Protein AF-0000000065938644 (afdb_homodimer)

Solvent-accessible surface area (backbone atoms only — not comparable to full-atom values): 10360 Å² total; per-residue (Å²): 136,54,63,67,60,51,50,49,51,48,50,47,47,33,65,70,67,49,54,87,89,36,65,66,32,58,45,65,40,70,63,100,50,48,21,68,56,50,39,40,52,47,33,52,51,26,41,53,46,25,41,50,21,54,76,65,66,34,65,70,50,29,48,53,26,46,51,52,27,51,49,40,50,48,50,48,36,46,74,69,73,44,52,71,63,59,48,47,50,55,53,55,62,66,74,99,138,53,63,68,60,50,52,49,51,49,52,47,46,34,65,70,66,50,54,86,89,36,65,66,32,58,45,63,40,70,66,101,50,48,21,68,57,50,38,38,53,47,34,50,51,26,42,53,45,24,42,51,20,55,75,65,66,35,65,71,48,29,47,52,25,45,50,52,26,51,49,39,48,48,48,48,37,45,76,71,70,44,51,72,63,59,49,45,51,56,52,55,63,66,74,100

pLDDT: mean 97.16, std 5.23, range [59.72, 98.94]

Structure (mmCIF, N/CA/C/O backbone):
data_AF-0000000065938644-model_v1
#
loop_
_entity.id
_entity.type
_entity.pdbx_description
1 polymer 'Phosphoribosyl-ATP pyrophosphatase'
#
loop_
_atom_site.group_PDB
_atom_site.id
_atom_site.type_symbol
_atom_site.label_atom_id
_atom_site.label_alt_id
_atom_site.label_comp_id
_atom_site.label_asym_id
_atom_site.label_entity_id
_atom_site.label_seq_id
_atom_site.pdbx_PDB_ins_code
_atom_site.Cartn_x
_atom_site.Cartn_y
_atom_site.Cartn_z
_atom_site.occupancy
_atom_site.B_iso_or_equiv
_atom_site.auth_seq_id
_atom_site.auth_comp_id
_atom_site.auth_asym_id
_atom_site.auth_atom_id
_atom_site.pdbx_PDB_model_num
ATOM 1 N N . MET A 1 1 ? -4.547 7.945 -17.547 1 76.62 1 MET A N 1
ATOM 2 C CA . MET A 1 1 ? -3.953 6.633 -17.297 1 76.62 1 MET A CA 1
ATOM 3 C C . MET A 1 1 ? -3.988 6.285 -15.82 1 76.62 1 MET A C 1
ATOM 5 O O . MET A 1 1 ? -3.793 7.156 -14.969 1 76.62 1 MET A O 1
ATOM 9 N N . ASN A 1 2 ? -4.582 5.035 -15.422 1 94.94 2 ASN A N 1
ATOM 10 C CA . ASN A 1 2 ? -4.598 4.527 -14.055 1 94.94 2 ASN A CA 1
ATOM 11 C C . ASN A 1 2 ? -3.551 3.438 -13.852 1 94.94 2 ASN A C 1
ATOM 13 O O . ASN A 1 2 ? -3.838 2.254 -14.031 1 94.94 2 ASN A O 1
ATOM 17 N N . VAL A 1 3 ? -2.35 3.861 -13.492 1 95.12 3 VAL A N 1
ATOM 18 C CA . VAL A 1 3 ? -1.182 2.988 -13.469 1 95.12 3 VAL A CA 1
ATOM 19 C C . VAL A 1 3 ? -1.4 1.861 -12.461 1 95.12 3 VAL A C 1
ATOM 21 O O . VAL A 1 3 ? -1.014 0.717 -12.703 1 95.12 3 VAL A O 1
ATOM 24 N N . LEU A 1 4 ? -1.999 2.131 -11.359 1 97 4 LEU A N 1
ATOM 25 C CA . LEU A 1 4 ? -2.17 1.107 -10.336 1 97 4 LEU A CA 1
ATOM 26 C C . LEU A 1 4 ? -3.197 0.068 -10.766 1 97 4 LEU A C 1
ATOM 28 O O . LEU A 1 4 ? -3.049 -1.119 -10.469 1 97 4 LEU A O 1
ATOM 32 N N . LYS A 1 5 ? -4.227 0.531 -11.422 1 97.31 5 LYS A N 1
ATOM 33 C CA . LYS A 1 5 ? -5.168 -0.429 -11.992 1 97.31 5 LYS A CA 1
ATOM 34 C C . LYS A 1 5 ? -4.484 -1.321 -13.023 1 97.31 5 LYS A C 1
ATOM 36 O O . LYS A 1 5 ? -4.758 -2.521 -13.094 1 97.31 5 LYS A O 1
ATOM 41 N N . GLU A 1 6 ? -3.643 -0.746 -13.859 1 97.06 6 GLU A N 1
ATOM 42 C CA . GLU A 1 6 ? -2.904 -1.511 -14.852 1 97.06 6 GLU A CA 1
ATOM 43 C C . GLU A 1 6 ? -1.977 -2.527 -14.195 1 97.06 6 GLU A C 1
ATOM 45 O O . GLU A 1 6 ? -1.863 -3.664 -14.664 1 97.06 6 GLU A O 1
ATOM 50 N N . VAL A 1 7 ? -1.312 -2.076 -13.172 1 97.62 7 VAL A N 1
ATOM 51 C CA . VAL A 1 7 ? -0.445 -2.98 -12.43 1 97.62 7 VAL A CA 1
ATOM 52 C C . VAL A 1 7 ? -1.264 -4.148 -11.883 1 97.62 7 VAL A C 1
ATOM 54 O O . VAL A 1 7 ? -0.872 -5.309 -12.023 1 97.62 7 VAL A O 1
ATOM 57 N N . TYR A 1 8 ? -2.416 -3.838 -11.297 1 98.12 8 TYR A N 1
ATOM 58 C CA . TYR A 1 8 ? -3.271 -4.871 -10.727 1 98.12 8 TYR A CA 1
ATOM 59 C C . TYR A 1 8 ? -3.719 -5.859 -11.797 1 98.12 8 TYR A C 1
ATOM 61 O O . TYR A 1 8 ? -3.689 -7.074 -11.578 1 98.12 8 TYR A O 1
ATOM 69 N N . SER A 1 9 ? -4.105 -5.309 -12.922 1 97.81 9 SER A N 1
ATOM 70 C CA . SER A 1 9 ? -4.527 -6.152 -14.031 1 97.81 9 SER A CA 1
ATOM 71 C C . SER A 1 9 ? -3.406 -7.086 -14.477 1 97.81 9 SER A C 1
ATOM 73 O O . SER A 1 9 ? -3.652 -8.25 -14.805 1 97.81 9 SER A O 1
ATOM 75 N N . THR A 1 10 ? -2.23 -6.59 -14.508 1 97.75 10 THR A N 1
ATOM 76 C CA . THR A 1 10 ? -1.071 -7.398 -14.875 1 97.75 10 THR A CA 1
ATOM 77 C C . THR A 1 10 ? -0.853 -8.523 -13.867 1 97.75 10 THR A C 1
ATOM 79 O O . THR A 1 10 ? -0.574 -9.656 -14.242 1 97.75 10 THR A O 1
ATOM 82 N N . ILE A 1 11 ? -0.951 -8.195 -12.602 1 98.12 11 ILE A N 1
ATOM 83 C CA . ILE A 1 11 ? -0.812 -9.188 -11.539 1 98.12 11 ILE A CA 1
ATOM 84 C C . ILE A 1 11 ? -1.834 -10.305 -11.734 1 98.12 11 ILE A C 1
ATOM 86 O O . ILE A 1 11 ? -1.483 -11.484 -11.711 1 98.12 11 ILE A O 1
ATOM 90 N N . GLU A 1 12 ? -3.076 -9.906 -11.977 1 98.19 12 GLU A N 1
ATOM 91 C CA . GLU A 1 12 ? -4.137 -10.891 -12.18 1 98.19 12 GLU A CA 1
ATOM 92 C C . GLU A 1 12 ? -3.836 -11.789 -13.383 1 98.19 12 GLU A C 1
ATOM 94 O O . GLU A 1 12 ? -4.016 -13.008 -13.312 1 98.19 12 GLU A O 1
ATOM 99 N N . LYS A 1 13 ? -3.453 -11.141 -14.391 1 98 13 LYS A N 1
ATOM 100 C CA . LYS A 1 13 ? -3.121 -11.875 -15.609 1 98 13 LYS A CA 1
ATOM 101 C C . LYS A 1 13 ? -2.002 -12.883 -15.359 1 98 13 LYS A C 1
ATOM 103 O O . LYS A 1 13 ? -2.064 -14.016 -15.836 1 98 13 LYS A O 1
ATOM 108 N N . ARG A 1 14 ? -1.002 -12.461 -14.641 1 98.06 14 ARG A N 1
ATOM 109 C CA . ARG A 1 14 ? 0.129 -13.344 -14.375 1 98.06 14 ARG A CA 1
ATOM 110 C C . ARG A 1 14 ? -0.289 -14.523 -13.5 1 98.06 14 ARG A C 1
ATOM 112 O O . ARG A 1 14 ? 0.208 -15.641 -13.672 1 98.06 14 ARG A O 1
ATOM 119 N N . ILE A 1 15 ? -1.161 -14.281 -12.523 1 98.06 15 ILE A N 1
ATOM 120 C CA . ILE A 1 15 ? -1.647 -15.344 -11.656 1 98.06 15 ILE A CA 1
ATOM 121 C C . ILE A 1 15 ? -2.449 -16.359 -12.469 1 98.06 15 ILE A C 1
ATOM 123 O O . ILE A 1 15 ? -2.387 -17.562 -12.211 1 98.06 15 ILE A O 1
ATOM 127 N N . GLN A 1 16 ? -3.143 -15.836 -13.445 1 98 16 GLN A N 1
ATOM 128 C CA . GLN A 1 16 ? -4.02 -16.672 -14.258 1 98 16 GLN A CA 1
ATOM 129 C C . GLN A 1 16 ? -3.227 -17.438 -15.312 1 98 16 GLN A C 1
ATOM 131 O O . GLN A 1 16 ? -3.389 -18.656 -15.461 1 98 16 GLN A O 1
ATOM 136 N N . GLU A 1 17 ? -2.373 -16.766 -15.984 1 98.25 17 GLU A N 1
ATOM 137 C CA . GLU A 1 17 ? -1.684 -17.328 -17.141 1 98.25 17 GLU A CA 1
ATOM 138 C C . GLU A 1 17 ? -0.415 -18.062 -16.734 1 98.25 17 GLU A C 1
ATOM 140 O O . GLU A 1 17 ? 0.098 -18.906 -17.484 1 98.25 17 GLU A O 1
ATOM 145 N N . LYS A 1 18 ? 0.207 -17.734 -15.656 1 98.06 18 LYS A N 1
ATOM 146 C CA . LYS A 1 18 ? 1.371 -18.375 -15.047 1 98.06 18 LYS A CA 1
ATOM 147 C C . LYS A 1 18 ? 2.527 -18.469 -16.047 1 98.06 18 LYS A C 1
ATOM 149 O O . LYS A 1 18 ? 3.107 -19.547 -16.234 1 98.06 18 LYS A O 1
ATOM 154 N N . PRO A 1 19 ? 2.828 -17.312 -16.641 1 97.69 19 PRO A N 1
ATOM 155 C CA . PRO A 1 19 ? 3.971 -17.375 -17.562 1 97.69 19 PRO A CA 1
ATOM 156 C C . PRO A 1 19 ? 5.262 -17.781 -16.859 1 97.69 19 PRO A C 1
ATOM 158 O O . PRO A 1 19 ? 5.492 -17.422 -15.711 1 97.69 19 PRO A O 1
ATOM 161 N N . GLU A 1 20 ? 6.168 -18.484 -17.547 1 96.81 20 GLU A N 1
ATOM 162 C CA . GLU A 1 20 ? 7.445 -18.922 -17 1 96.81 20 GLU A CA 1
ATOM 163 C C . GLU A 1 20 ? 8.312 -17.734 -16.594 1 96.81 20 GLU A C 1
ATOM 165 O O . GLU A 1 20 ? 8.367 -16.719 -17.312 1 96.81 20 GLU A O 1
ATOM 170 N N . GLY A 1 21 ? 8.93 -17.844 -15.445 1 96.19 21 GLY A N 1
ATOM 171 C CA . GLY A 1 21 ? 9.898 -16.844 -15.023 1 96.19 21 GLY A CA 1
ATOM 172 C C . GLY A 1 21 ? 9.266 -15.648 -14.336 1 96.19 21 GLY A C 1
ATOM 173 O O . GLY A 1 21 ? 9.961 -14.734 -13.914 1 96.19 21 GLY A O 1
ATOM 174 N N . SER A 1 22 ? 8.016 -15.664 -14.273 1 96.38 22 SER A N 1
ATOM 175 C CA . SER A 1 22 ? 7.293 -14.555 -13.656 1 96.38 22 SER A CA 1
ATOM 176 C C . SER A 1 22 ? 7.488 -14.539 -12.148 1 96.38 22 SER A C 1
A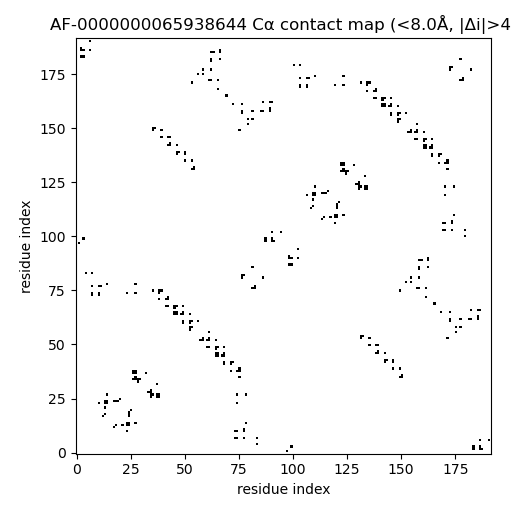TOM 178 O O . SER A 1 22 ? 7.223 -15.531 -11.469 1 96.38 22 SER A O 1
ATOM 180 N N . TYR A 1 23 ? 7.922 -13.367 -11.656 1 97.75 23 TYR A N 1
ATOM 181 C CA . TYR A 1 23 ? 8.062 -13.172 -10.219 1 97.75 23 TYR A CA 1
ATOM 182 C C . TYR A 1 23 ? 6.727 -13.352 -9.508 1 97.75 23 TYR A C 1
ATOM 184 O O . TYR A 1 23 ? 6.66 -13.969 -8.445 1 97.75 23 TYR A O 1
ATOM 192 N N . VAL A 1 24 ? 5.613 -12.797 -10.102 1 98.5 24 VAL A N 1
ATOM 193 C CA . VAL A 1 24 ? 4.285 -12.906 -9.516 1 98.5 24 VAL A CA 1
ATOM 194 C C . VAL A 1 24 ? 3.889 -14.375 -9.398 1 98.5 24 VAL A C 1
ATOM 196 O O . VAL A 1 24 ? 3.352 -14.797 -8.367 1 98.5 24 VAL A O 1
ATOM 199 N N . VAL A 1 25 ? 4.191 -15.156 -10.406 1 98.38 25 VAL A N 1
ATOM 200 C CA . VAL A 1 25 ? 3.885 -16.578 -10.367 1 98.38 25 VAL A CA 1
ATOM 201 C C . VAL A 1 25 ? 4.668 -17.25 -9.234 1 98.38 25 VAL A C 1
ATOM 203 O O . VAL A 1 25 ? 4.105 -18.016 -8.453 1 98.38 25 VAL A O 1
ATOM 206 N N . LYS A 1 26 ? 5.895 -16.891 -9.133 1 98.25 26 LYS A N 1
ATOM 207 C CA . LYS A 1 26 ? 6.77 -17.484 -8.125 1 98.25 26 LYS A CA 1
ATOM 208 C C . LYS A 1 26 ? 6.234 -17.219 -6.719 1 98.25 26 LYS A C 1
ATOM 210 O O . LYS A 1 26 ? 6.18 -18.141 -5.895 1 98.25 26 LYS A O 1
ATOM 215 N N . ILE A 1 27 ? 5.824 -16.047 -6.453 1 98.62 27 ILE A N 1
ATOM 216 C CA . ILE A 1 27 ? 5.48 -15.68 -5.082 1 98.62 27 ILE A CA 1
ATOM 217 C C . ILE A 1 27 ? 4.039 -16.078 -4.785 1 98.62 27 ILE A C 1
ATOM 219 O O . ILE A 1 27 ? 3.619 -16.109 -3.627 1 98.62 27 ILE A O 1
ATOM 223 N N . THR A 1 28 ? 3.262 -16.422 -5.828 1 98.69 28 THR A N 1
ATOM 224 C CA . THR A 1 28 ? 1.86 -16.766 -5.609 1 98.69 28 THR A CA 1
ATOM 225 C C . THR A 1 28 ? 1.637 -18.266 -5.77 1 98.69 28 THR A C 1
ATOM 227 O O . THR A 1 28 ? 0.494 -18.719 -5.84 1 98.69 28 THR A O 1
ATOM 230 N N . THR A 1 29 ? 2.688 -18.984 -5.895 1 98.06 29 THR A N 1
ATOM 231 C CA . THR A 1 29 ? 2.592 -20.438 -5.996 1 98.06 29 THR A CA 1
ATOM 232 C C . THR A 1 29 ? 3.092 -21.094 -4.719 1 98.06 29 THR A C 1
ATOM 234 O O . THR A 1 29 ? 4.141 -20.734 -4.188 1 98.06 29 THR A O 1
ATOM 237 N N . ASP A 1 30 ? 2.305 -22.078 -4.168 1 96.94 30 ASP A N 1
ATOM 238 C CA . ASP A 1 30 ? 2.73 -22.844 -3.002 1 96.94 30 ASP A CA 1
ATOM 239 C C . ASP A 1 30 ? 3.883 -23.781 -3.355 1 96.94 30 ASP A C 1
ATOM 241 O O . ASP A 1 30 ? 3.859 -24.438 -4.398 1 96.94 30 ASP A O 1
ATOM 245 N N . ASP A 1 31 ? 4.863 -23.797 -2.588 1 96.88 31 ASP A N 1
ATOM 246 C CA . ASP A 1 31 ? 5.965 -24.75 -2.65 1 96.88 31 ASP A CA 1
ATOM 247 C C . ASP A 1 31 ? 6.43 -25.141 -1.25 1 96.88 31 ASP A C 1
ATOM 249 O O . ASP A 1 31 ? 5.609 -25.484 -0.394 1 96.88 31 ASP A O 1
ATOM 253 N N . LYS A 1 32 ? 7.629 -25.047 -0.895 1 97.25 32 LYS A N 1
ATOM 254 C CA . LYS A 1 32 ? 8.055 -25.328 0.475 1 97.25 32 LYS A CA 1
ATOM 255 C C . LYS A 1 32 ? 7.422 -24.344 1.455 1 97.25 32 LYS A C 1
ATOM 257 O O . LYS A 1 32 ? 7.188 -24.688 2.617 1 97.25 32 LYS A O 1
ATOM 262 N N . LYS A 1 33 ? 7.215 -23.172 0.908 1 97.75 33 LYS A N 1
ATOM 263 C CA . LYS A 1 33 ? 6.484 -22.125 1.609 1 97.75 33 LYS A CA 1
ATOM 264 C C . LYS A 1 33 ? 5.168 -21.797 0.906 1 97.75 33 LYS A C 1
ATOM 266 O O . LYS A 1 33 ? 5.105 -21.781 -0.325 1 97.75 33 LYS A O 1
ATOM 271 N N . THR A 1 34 ? 4.141 -21.578 1.79 1 98.56 34 THR A N 1
ATOM 272 C CA . THR A 1 34 ? 2.871 -21.234 1.159 1 98.56 34 THR A CA 1
ATOM 273 C C . THR A 1 34 ? 2.957 -19.859 0.483 1 98.56 34 THR A C 1
ATOM 275 O O . THR A 1 34 ? 3.723 -19 0.913 1 98.56 34 THR A O 1
ATOM 278 N N . ALA A 1 35 ? 2.143 -19.672 -0.524 1 98.75 35 ALA A N 1
ATOM 279 C CA . ALA A 1 35 ? 2.055 -18.391 -1.201 1 98.75 35 ALA A CA 1
ATOM 280 C C . ALA A 1 35 ? 1.738 -17.266 -0.211 1 98.75 35 ALA A C 1
ATOM 282 O O . ALA A 1 35 ? 2.375 -16.219 -0.233 1 98.75 35 ALA A O 1
ATOM 283 N N . VAL A 1 36 ? 0.733 -17.562 0.647 1 98.75 36 VAL A N 1
ATOM 284 C CA . VAL A 1 36 ? 0.306 -16.531 1.587 1 98.75 36 VAL A CA 1
ATOM 285 C C . VAL A 1 36 ? 1.471 -16.156 2.496 1 98.75 36 VAL A C 1
ATOM 287 O O . VAL A 1 36 ? 1.692 -14.969 2.764 1 98.75 36 VAL A O 1
ATOM 290 N N . ASN A 1 37 ? 2.266 -17.109 2.922 1 98.88 37 ASN A N 1
ATOM 291 C CA . ASN A 1 37 ? 3.428 -16.812 3.752 1 98.88 37 ASN A CA 1
ATOM 292 C C . ASN A 1 37 ? 4.473 -16.016 2.986 1 98.88 37 ASN A C 1
ATOM 294 O O . ASN A 1 37 ? 5.059 -15.07 3.527 1 98.88 37 ASN A O 1
ATOM 298 N N . LYS A 1 38 ? 4.707 -16.375 1.742 1 98.88 38 LYS A N 1
ATOM 299 C CA . LYS A 1 38 ? 5.684 -15.648 0.93 1 98.88 38 LYS A CA 1
ATOM 300 C C . LYS A 1 38 ? 5.277 -14.188 0.747 1 98.88 38 LYS A C 1
ATOM 302 O O . LYS A 1 38 ? 6.098 -13.289 0.917 1 98.88 38 LYS A O 1
ATOM 307 N N . ILE A 1 39 ? 4.051 -13.969 0.425 1 98.94 39 ILE A N 1
ATOM 308 C CA . ILE A 1 39 ? 3.557 -12.625 0.173 1 98.94 39 ILE A CA 1
ATOM 309 C C . ILE A 1 39 ? 3.576 -11.812 1.469 1 98.94 39 ILE A C 1
ATOM 311 O O . ILE A 1 39 ? 4.02 -10.664 1.484 1 98.94 39 ILE A O 1
ATOM 315 N N . CYS A 1 40 ? 3.15 -12.438 2.598 1 98.94 40 CYS A N 1
ATOM 316 C CA . CYS A 1 40 ? 3.104 -11.758 3.887 1 98.94 40 CYS A CA 1
ATOM 317 C C . CYS A 1 40 ? 4.5 -11.375 4.352 1 98.94 40 CYS A C 1
ATOM 319 O O . CYS A 1 40 ? 4.691 -10.305 4.938 1 98.94 40 CYS A O 1
ATOM 321 N N . GLU A 1 41 ? 5.457 -12.25 4.156 1 98.94 41 GLU A N 1
ATOM 322 C CA . GLU A 1 41 ? 6.844 -11.914 4.469 1 98.94 41 GLU A CA 1
ATOM 323 C C . GLU A 1 41 ? 7.285 -10.648 3.742 1 98.94 41 GLU A C 1
ATOM 325 O O . GLU A 1 41 ? 7.918 -9.773 4.336 1 98.94 41 GLU A O 1
ATOM 330 N N . LYS A 1 42 ? 6.926 -10.523 2.496 1 98.94 42 LYS A N 1
ATOM 331 C CA . LYS A 1 42 ? 7.316 -9.352 1.723 1 98.94 42 LYS A CA 1
ATOM 332 C C . LYS A 1 42 ? 6.574 -8.102 2.199 1 98.94 42 LYS A C 1
ATOM 334 O O . LYS A 1 42 ? 7.156 -7.02 2.279 1 98.94 42 LYS A O 1
ATOM 339 N N . VAL A 1 43 ? 5.301 -8.25 2.51 1 98.94 43 VAL A N 1
ATOM 340 C CA . VAL A 1 43 ? 4.559 -7.117 3.053 1 98.94 43 VAL A CA 1
ATOM 341 C C . VAL A 1 43 ? 5.25 -6.598 4.309 1 98.94 43 VAL A C 1
ATOM 343 O O . VAL A 1 43 ? 5.469 -5.391 4.453 1 98.94 43 VAL A O 1
ATOM 346 N N . GLY A 1 44 ? 5.582 -7.504 5.219 1 98.94 44 GLY A N 1
ATOM 347 C CA . GLY A 1 44 ? 6.285 -7.105 6.43 1 98.94 44 GLY A CA 1
ATOM 348 C C . GLY A 1 44 ? 7.633 -6.473 6.152 1 98.94 44 GLY A C 1
ATOM 349 O O . GLY A 1 44 ? 7.973 -5.441 6.742 1 98.94 44 GLY A O 1
ATOM 350 N N . GLU A 1 45 ? 8.406 -7.074 5.285 1 98.94 45 GLU A N 1
ATOM 351 C CA . GLU A 1 45 ? 9.734 -6.574 4.93 1 98.94 45 GLU A CA 1
ATOM 352 C C . GLU A 1 45 ? 9.648 -5.176 4.328 1 98.94 45 GLU A C 1
ATOM 354 O O . GLU A 1 45 ? 10.352 -4.258 4.766 1 98.94 45 GLU A O 1
ATOM 359 N N . GLU A 1 46 ? 8.781 -5.027 3.34 1 98.94 46 GLU A N 1
ATOM 360 C CA . GLU A 1 46 ? 8.695 -3.736 2.66 1 98.94 46 GLU A CA 1
ATOM 361 C C . GLU A 1 46 ? 8.164 -2.654 3.596 1 98.94 46 GLU A C 1
ATOM 363 O O . GLU A 1 46 ? 8.555 -1.491 3.494 1 98.94 46 GLU A O 1
ATOM 368 N N . ALA A 1 47 ? 7.227 -3.018 4.504 1 98.94 47 ALA A N 1
ATOM 369 C CA . ALA A 1 47 ? 6.762 -2.049 5.492 1 98.94 47 ALA A CA 1
ATOM 370 C C . ALA A 1 47 ? 7.914 -1.551 6.355 1 98.94 47 ALA A C 1
ATOM 372 O O . ALA A 1 47 ? 8.055 -0.348 6.59 1 98.94 47 ALA A O 1
ATOM 373 N N . ALA A 1 48 ? 8.727 -2.475 6.855 1 98.94 48 ALA A N 1
ATOM 374 C CA . ALA A 1 48 ? 9.898 -2.096 7.645 1 98.94 48 ALA A CA 1
ATOM 375 C C . ALA A 1 48 ? 10.828 -1.188 6.848 1 98.94 48 ALA A C 1
ATOM 377 O O . ALA A 1 48 ? 11.344 -0.201 7.375 1 98.94 48 ALA A O 1
ATOM 378 N N . GLU A 1 49 ? 11.008 -1.503 5.566 1 98.94 49 GLU A N 1
ATOM 379 C CA . GLU A 1 49 ? 11.914 -0.721 4.734 1 98.94 49 GLU A CA 1
ATOM 380 C C . GLU A 1 49 ? 11.352 0.67 4.461 1 98.94 49 GLU A C 1
ATOM 382 O O . GLU A 1 49 ? 12.102 1.645 4.379 1 98.94 49 GLU A O 1
ATOM 387 N N . VAL A 1 50 ? 10.062 0.783 4.27 1 98.94 50 VAL A N 1
ATOM 388 C CA . VAL A 1 50 ? 9.422 2.086 4.125 1 98.94 50 VAL A CA 1
ATOM 389 C C . VAL A 1 50 ? 9.672 2.93 5.371 1 98.94 50 VAL A C 1
ATOM 391 O O . VAL A 1 50 ? 10.047 4.102 5.273 1 98.94 50 VAL A O 1
ATOM 394 N N . ILE A 1 51 ? 9.484 2.328 6.559 1 98.94 51 ILE A N 1
ATOM 395 C CA . ILE A 1 51 ? 9.656 3.016 7.836 1 98.94 51 ILE A CA 1
ATOM 396 C C . ILE A 1 51 ? 11.102 3.5 7.969 1 98.94 51 ILE A C 1
ATOM 398 O O . ILE A 1 51 ? 11.344 4.656 8.312 1 98.94 51 ILE A O 1
ATOM 402 N N . LEU A 1 52 ? 12.023 2.623 7.633 1 98.94 52 LEU A N 1
ATOM 403 C CA . LEU A 1 52 ? 13.438 2.998 7.711 1 98.94 52 LEU A CA 1
ATOM 404 C C . LEU A 1 52 ? 13.75 4.137 6.746 1 98.94 52 LEU A C 1
ATOM 406 O O . LEU A 1 52 ? 14.43 5.098 7.113 1 98.94 52 LEU A O 1
ATOM 410 N N . ALA A 1 53 ? 13.297 4.055 5.516 1 98.94 53 ALA A N 1
ATOM 411 C CA . ALA A 1 53 ? 13.516 5.102 4.523 1 98.94 53 ALA A CA 1
ATOM 412 C C . ALA A 1 53 ? 12.938 6.434 4.992 1 98.94 53 ALA A C 1
ATOM 414 O O . ALA A 1 53 ? 13.555 7.484 4.805 1 98.94 53 ALA A O 1
ATOM 415 N N . ALA A 1 54 ? 11.727 6.363 5.578 1 98.88 54 ALA A N 1
ATOM 416 C CA . ALA A 1 54 ? 11.07 7.562 6.098 1 98.88 54 ALA A CA 1
ATOM 417 C C . ALA A 1 54 ? 11.898 8.203 7.207 1 98.88 54 ALA A C 1
ATOM 419 O O . ALA A 1 54 ? 12.117 9.414 7.211 1 98.88 54 ALA A O 1
ATOM 420 N N . LYS A 1 55 ? 12.375 7.363 8.141 1 98.81 55 LYS A N 1
ATOM 421 C CA . LYS A 1 55 ? 13.156 7.855 9.273 1 98.81 55 LYS A CA 1
ATOM 422 C C . LYS A 1 55 ? 14.492 8.422 8.805 1 98.81 55 LYS A C 1
ATOM 424 O O . LYS A 1 55 ? 15.023 9.359 9.414 1 98.81 55 LYS A O 1
ATOM 429 N N . ASP A 1 56 ? 14.977 7.906 7.711 1 98.69 56 ASP A N 1
ATOM 430 C CA . ASP A 1 56 ? 16.234 8.383 7.137 1 98.69 56 ASP A CA 1
ATOM 431 C C . ASP A 1 56 ? 16 9.602 6.246 1 98.69 56 ASP A C 1
ATOM 433 O O . ASP A 1 56 ? 16.953 10.203 5.75 1 98.69 56 ASP A O 1
ATOM 437 N N . ASN A 1 57 ? 14.781 9.914 6.035 1 98.25 57 ASN A N 1
ATOM 438 C CA . ASN A 1 57 ? 14.398 11.016 5.156 1 98.25 57 ASN A CA 1
ATOM 439 C C . ASN A 1 57 ? 15 10.852 3.764 1 98.25 57 ASN A C 1
AT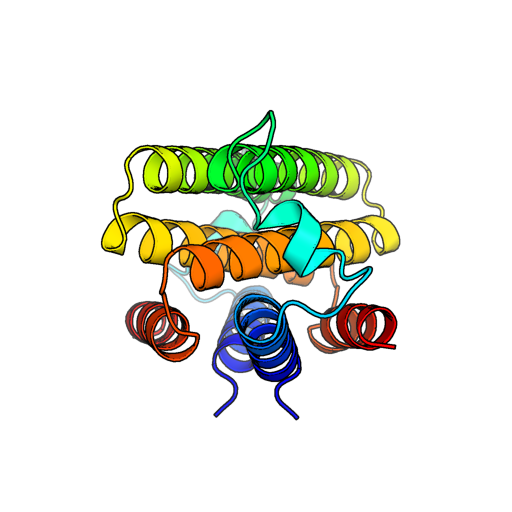OM 441 O O . ASN A 1 57 ? 15.562 11.805 3.213 1 98.25 57 ASN A O 1
ATOM 445 N N . ASN A 1 58 ? 15.016 9.664 3.27 1 98.62 58 ASN A N 1
ATOM 446 C CA . ASN A 1 58 ? 15.516 9.32 1.941 1 98.62 58 ASN A CA 1
ATOM 447 C C . ASN A 1 58 ? 14.383 9.203 0.93 1 98.62 58 ASN A C 1
ATOM 449 O O . ASN A 1 58 ? 13.82 8.117 0.745 1 98.62 58 ASN A O 1
ATOM 453 N N . LYS A 1 59 ? 14.141 10.266 0.203 1 98.5 59 LYS A N 1
ATOM 454 C CA . LYS A 1 59 ? 12.969 10.375 -0.658 1 98.5 59 LYS A CA 1
ATOM 455 C C . LYS A 1 59 ? 12.961 9.281 -1.719 1 98.5 59 LYS A C 1
ATOM 457 O O . LYS A 1 59 ? 11.93 8.648 -1.959 1 98.5 59 LYS A O 1
ATOM 462 N N . ALA A 1 60 ? 14.102 9.102 -2.336 1 98.5 60 ALA A N 1
ATOM 463 C CA . ALA A 1 60 ? 14.188 8.094 -3.385 1 98.5 60 ALA A CA 1
ATOM 464 C C . ALA A 1 60 ? 13.844 6.707 -2.842 1 98.5 60 ALA A C 1
ATOM 466 O O . ALA A 1 60 ? 13.125 5.941 -3.488 1 98.5 60 ALA A O 1
ATOM 467 N N . GLU A 1 61 ? 14.367 6.434 -1.663 1 98.81 61 GLU A N 1
ATOM 468 C CA . GLU A 1 61 ? 14.109 5.129 -1.058 1 98.81 61 GLU A CA 1
ATOM 469 C C . GLU A 1 61 ? 12.664 5.023 -0.577 1 98.81 61 GLU A C 1
ATOM 471 O O . GLU A 1 61 ? 12.07 3.941 -0.61 1 98.81 61 GLU A O 1
ATOM 476 N N . ILE A 1 62 ? 12.062 6.141 -0.1 1 98.94 62 ILE A N 1
ATOM 477 C CA . ILE A 1 62 ? 10.656 6.129 0.28 1 98.94 62 ILE A CA 1
ATOM 478 C C . ILE A 1 62 ? 9.797 5.734 -0.922 1 98.94 62 ILE A C 1
ATOM 480 O O . ILE A 1 62 ? 8.93 4.867 -0.814 1 98.94 62 ILE A O 1
ATOM 484 N N . ILE A 1 63 ? 10.055 6.32 -2.078 1 98.88 63 ILE A N 1
ATOM 485 C CA . ILE A 1 63 ? 9.297 6.027 -3.289 1 98.88 63 ILE A CA 1
ATOM 486 C C . ILE A 1 63 ? 9.445 4.551 -3.645 1 98.88 63 ILE A C 1
ATOM 488 O O . ILE A 1 63 ? 8.453 3.855 -3.875 1 98.88 63 ILE A O 1
ATOM 492 N N . TYR A 1 64 ? 10.672 4.062 -3.586 1 98.69 64 TYR A N 1
ATOM 493 C CA . TYR A 1 64 ? 10.992 2.703 -4.004 1 98.69 64 TYR A CA 1
ATOM 494 C C . TYR A 1 64 ? 10.32 1.679 -3.104 1 98.69 64 TYR A C 1
ATOM 496 O O . TYR A 1 64 ? 9.625 0.779 -3.588 1 98.69 64 TYR A O 1
ATOM 504 N N . GLU A 1 65 ? 10.445 1.881 -1.813 1 98.88 65 GLU A N 1
ATOM 505 C CA . GLU A 1 65 ? 9.914 0.909 -0.863 1 98.88 65 GLU A CA 1
ATOM 506 C C . GLU A 1 65 ? 8.391 1.005 -0.77 1 98.88 65 GLU A C 1
ATOM 508 O O . GLU A 1 65 ? 7.715 -0.001 -0.552 1 98.88 65 GLU A O 1
ATOM 513 N N . SER A 1 66 ? 7.832 2.207 -0.934 1 98.94 66 SER A N 1
ATOM 514 C CA . SER A 1 66 ? 6.383 2.363 -0.95 1 98.94 66 SER A CA 1
ATOM 515 C C . SER A 1 66 ? 5.766 1.666 -2.158 1 98.94 66 SER A C 1
ATOM 517 O O . SER A 1 66 ? 4.727 1.01 -2.041 1 98.94 66 SER A O 1
ATOM 519 N N . ALA A 1 67 ? 6.422 1.808 -3.293 1 98.75 67 ALA A N 1
ATOM 520 C CA . ALA A 1 67 ? 5.945 1.108 -4.484 1 98.75 67 ALA A CA 1
ATOM 521 C C . ALA A 1 67 ? 5.973 -0.404 -4.277 1 98.75 67 ALA A C 1
ATOM 523 O O . ALA A 1 67 ? 5.02 -1.102 -4.633 1 98.75 67 ALA A O 1
ATOM 524 N N . ASP A 1 68 ? 7.051 -0.906 -3.693 1 98.75 68 ASP A N 1
ATOM 525 C CA . ASP A 1 68 ? 7.172 -2.338 -3.439 1 98.75 68 ASP A CA 1
ATOM 526 C C . ASP A 1 68 ? 6.105 -2.811 -2.453 1 98.75 68 ASP A C 1
ATOM 528 O O . ASP A 1 68 ? 5.527 -3.887 -2.623 1 98.75 68 ASP A O 1
ATOM 532 N N . LEU A 1 69 ? 5.828 -1.993 -1.432 1 98.94 69 LEU A N 1
ATOM 533 C CA . LEU A 1 69 ? 4.816 -2.346 -0.442 1 98.94 69 LEU A CA 1
ATOM 534 C C . LEU A 1 69 ? 3.432 -2.404 -1.079 1 98.94 69 LEU A C 1
ATOM 536 O O . LEU A 1 69 ? 2.688 -3.363 -0.866 1 98.94 69 LEU A O 1
ATOM 540 N N . ILE A 1 70 ? 3.092 -1.401 -1.843 1 98.88 70 ILE A N 1
ATOM 541 C CA . ILE A 1 70 ? 1.79 -1.353 -2.498 1 98.88 70 ILE A CA 1
ATOM 542 C C . ILE A 1 70 ? 1.671 -2.504 -3.496 1 98.88 70 ILE A C 1
ATOM 544 O O . ILE A 1 70 ? 0.63 -3.162 -3.572 1 98.88 70 ILE A O 1
ATOM 548 N N . PHE A 1 71 ? 2.758 -2.828 -4.176 1 98.75 71 PHE A N 1
ATOM 549 C CA . PHE A 1 71 ? 2.773 -3.93 -5.133 1 98.75 71 PHE A CA 1
ATOM 550 C C . PHE A 1 71 ? 2.463 -5.25 -4.441 1 98.75 71 PHE A C 1
ATOM 552 O O . PHE A 1 71 ? 1.56 -5.98 -4.863 1 98.75 71 PHE A O 1
ATOM 559 N N . HIS A 1 72 ? 3.127 -5.543 -3.445 1 98.94 72 HIS A N 1
ATOM 560 C CA . HIS A 1 72 ? 2.941 -6.828 -2.779 1 98.94 72 HIS A CA 1
ATOM 561 C C . HIS A 1 72 ? 1.579 -6.902 -2.098 1 98.94 72 HIS A C 1
ATOM 563 O O . HIS A 1 72 ? 0.976 -7.977 -2.023 1 98.94 72 HIS A O 1
ATOM 569 N N . THR A 1 73 ? 1.097 -5.742 -1.576 1 98.94 73 THR A N 1
ATOM 570 C CA . THR A 1 73 ? -0.261 -5.699 -1.047 1 98.94 73 THR A CA 1
ATOM 571 C C . THR A 1 73 ? -1.276 -6.051 -2.131 1 98.94 73 THR A C 1
ATOM 573 O O . THR A 1 73 ? -2.209 -6.82 -1.889 1 98.94 73 THR A O 1
ATOM 576 N N . MET A 1 74 ? -1.069 -5.559 -3.33 1 98.81 74 MET A N 1
ATOM 577 C CA . MET A 1 74 ? -1.958 -5.859 -4.449 1 98.81 74 MET A CA 1
ATOM 578 C C . MET A 1 74 ? -1.841 -7.324 -4.855 1 98.81 74 MET A C 1
ATOM 580 O O . MET A 1 74 ? -2.832 -7.949 -5.242 1 98.81 74 MET A O 1
ATOM 584 N N . VAL A 1 75 ? -0.629 -7.891 -4.816 1 98.88 75 VAL A N 1
ATOM 585 C CA . VAL A 1 75 ? -0.45 -9.312 -5.102 1 98.88 75 VAL A CA 1
ATOM 586 C C . VAL A 1 75 ? -1.271 -10.141 -4.117 1 98.88 75 VAL A C 1
ATOM 588 O O . VAL A 1 75 ? -1.934 -11.102 -4.508 1 98.88 75 VAL A O 1
ATOM 591 N N . LEU A 1 76 ? -1.282 -9.734 -2.842 1 98.94 76 LEU A N 1
ATOM 592 C CA . LEU A 1 76 ? -2.062 -10.438 -1.827 1 98.94 76 LEU A CA 1
ATOM 593 C C . LEU A 1 76 ? -3.551 -10.383 -2.156 1 98.94 76 LEU A C 1
ATOM 595 O O . LEU A 1 76 ? -4.246 -11.398 -2.072 1 98.94 76 LEU A O 1
ATOM 599 N N . LEU A 1 77 ? -4.012 -9.148 -2.484 1 98.94 77 LEU A N 1
ATOM 600 C CA . LEU A 1 77 ? -5.418 -8.984 -2.838 1 98.94 77 LEU A CA 1
ATOM 601 C C . LEU A 1 77 ? -5.805 -9.898 -3.992 1 98.94 77 LEU A C 1
ATOM 603 O O . LEU A 1 77 ? -6.785 -10.641 -3.9 1 98.94 77 LEU A O 1
ATOM 607 N N . ALA A 1 78 ? -5.016 -9.914 -5.016 1 98.81 78 ALA A N 1
ATOM 608 C CA . ALA A 1 78 ? -5.301 -10.719 -6.199 1 98.81 78 ALA A CA 1
ATOM 609 C C . ALA A 1 78 ? -5.27 -12.211 -5.867 1 98.81 78 ALA A C 1
ATOM 611 O O . ALA A 1 78 ? -6.164 -12.961 -6.258 1 98.81 78 ALA A O 1
ATOM 612 N N . LYS A 1 79 ? -4.238 -12.625 -5.105 1 98.69 79 LYS A N 1
ATOM 613 C CA . LYS A 1 79 ? -4.109 -14.023 -4.711 1 98.69 79 LYS A CA 1
ATOM 614 C C . LYS A 1 79 ? -5.301 -14.469 -3.869 1 98.69 79 LYS A C 1
ATOM 616 O O . LYS A 1 79 ? -5.715 -15.625 -3.936 1 98.69 79 LYS A O 1
ATOM 621 N N . SER A 1 80 ? -5.902 -13.531 -3.145 1 98.62 80 SER A N 1
ATOM 622 C CA . SER A 1 80 ? -7.016 -13.812 -2.246 1 98.62 80 SER A CA 1
ATOM 623 C C . SER A 1 80 ? -8.352 -13.719 -2.977 1 98.62 80 SER A C 1
ATOM 625 O O . SER A 1 80 ? -9.414 -13.797 -2.354 1 98.62 80 SER A O 1
ATOM 627 N N . GLY A 1 81 ? -8.289 -13.43 -4.258 1 98.31 81 GLY A N 1
ATOM 628 C CA . GLY A 1 81 ? -9.508 -13.359 -5.055 1 98.31 81 GLY A CA 1
ATOM 629 C C . GLY A 1 81 ? -10.25 -12.047 -4.902 1 98.31 81 GLY A C 1
ATOM 630 O O . GLY A 1 81 ? -11.461 -11.977 -5.133 1 98.31 81 GLY A O 1
ATOM 631 N N . ILE A 1 82 ? -9.609 -11.094 -4.461 1 98.75 82 ILE A N 1
ATOM 632 C CA . ILE A 1 82 ? -10.188 -9.766 -4.281 1 98.75 82 ILE A CA 1
ATOM 633 C C . ILE A 1 82 ? -9.898 -8.906 -5.512 1 98.75 82 ILE A C 1
ATOM 635 O O . ILE A 1 82 ? -8.758 -8.844 -5.977 1 98.75 82 ILE A O 1
ATOM 639 N N . THR A 1 83 ? -10.891 -8.234 -6.047 1 98.44 83 THR A N 1
ATOM 640 C CA . THR A 1 83 ? -10.734 -7.477 -7.285 1 98.44 83 THR A CA 1
ATOM 641 C C . THR A 1 83 ? -10.281 -6.051 -6.988 1 98.44 83 THR A C 1
ATOM 643 O O . THR A 1 83 ? -10.414 -5.57 -5.863 1 98.44 83 THR A O 1
ATOM 646 N N . TYR A 1 84 ? -9.734 -5.426 -7.984 1 98.12 84 TYR A N 1
ATOM 647 C CA . TYR A 1 84 ? -9.391 -4.012 -7.871 1 98.12 84 TYR A CA 1
ATOM 648 C C . TYR A 1 84 ? -10.625 -3.176 -7.543 1 98.12 84 TYR A C 1
ATOM 650 O O . TYR A 1 84 ? -10.531 -2.182 -6.816 1 98.12 84 TYR A O 1
ATOM 658 N N . GLU A 1 85 ? -11.75 -3.562 -8.07 1 97.69 85 GLU A N 1
ATOM 659 C CA . GLU A 1 85 ? -13.008 -2.857 -7.832 1 97.69 85 GLU A CA 1
ATOM 660 C C . GLU A 1 85 ? -13.414 -2.939 -6.363 1 97.69 85 GLU A C 1
ATOM 662 O O . GLU A 1 85 ? -13.898 -1.961 -5.789 1 97.69 85 GLU A O 1
ATOM 667 N N . GLU A 1 86 ? -13.234 -4.082 -5.773 1 98.25 86 GLU A N 1
ATOM 668 C CA . GLU A 1 86 ? -13.547 -4.23 -4.352 1 98.25 86 GLU A CA 1
ATOM 669 C C . GLU A 1 86 ? -12.664 -3.32 -3.5 1 98.25 86 GLU A C 1
ATOM 671 O O . GLU A 1 86 ? -13.148 -2.693 -2.553 1 98.25 86 GLU A O 1
ATOM 676 N N . LEU A 1 87 ? -11.391 -3.285 -3.865 1 97.88 87 LEU A N 1
ATOM 677 C CA . LEU A 1 87 ? -10.477 -2.369 -3.188 1 97.88 87 LEU A CA 1
ATOM 678 C C . LEU A 1 87 ? -10.914 -0.922 -3.383 1 97.88 87 LEU A C 1
ATOM 680 O O . LEU A 1 87 ? -10.953 -0.146 -2.424 1 97.88 87 LEU A O 1
ATOM 684 N N . SER A 1 88 ? -11.25 -0.6 -4.641 1 97.31 88 SER A N 1
ATOM 685 C CA . SER A 1 88 ? -11.688 0.751 -4.977 1 97.31 88 SER A CA 1
ATOM 686 C C . SER A 1 88 ? -12.93 1.143 -4.188 1 97.31 88 SER A C 1
ATOM 688 O O . SER A 1 88 ? -13.047 2.277 -3.719 1 97.31 88 SER A O 1
ATOM 690 N N . GLU A 1 89 ? -13.852 0.236 -4.055 1 97.38 89 GLU A N 1
ATOM 691 C CA . GLU A 1 89 ? -15.086 0.493 -3.318 1 97.38 89 GLU A CA 1
ATOM 692 C C . GLU A 1 89 ? -14.797 0.785 -1.849 1 97.38 89 GLU A C 1
ATOM 694 O O . GLU A 1 89 ? -15.461 1.623 -1.235 1 97.38 89 GLU A O 1
ATOM 699 N N . GLU A 1 90 ? -13.82 0.111 -1.339 1 97.88 90 GLU A N 1
ATOM 700 C CA . GLU A 1 90 ? -13.438 0.376 0.044 1 97.88 90 GLU A CA 1
ATOM 701 C C . GLU A 1 90 ? -12.914 1.801 0.208 1 97.88 90 GLU A C 1
ATOM 703 O O . GLU A 1 90 ? -13.227 2.471 1.196 1 97.88 90 GLU A O 1
ATOM 708 N N . PHE A 1 91 ? -12.148 2.268 -0.722 1 97.31 91 PHE A N 1
ATOM 709 C CA . PHE A 1 91 ? -11.648 3.637 -0.676 1 97.31 91 PHE A CA 1
ATOM 710 C C . PHE A 1 91 ? -12.789 4.637 -0.828 1 97.31 91 PHE A C 1
ATOM 712 O O . PHE A 1 91 ? -12.797 5.688 -0.183 1 97.31 91 PHE A O 1
ATOM 719 N N . LYS A 1 92 ? -13.711 4.34 -1.68 1 94.12 92 LYS A N 1
ATOM 720 C CA . LYS A 1 92 ? -14.844 5.234 -1.896 1 94.12 92 LYS A CA 1
ATOM 721 C C . LYS A 1 92 ? -15.688 5.375 -0.63 1 94.12 92 LYS A C 1
ATOM 723 O O . LYS A 1 92 ? -16.219 6.453 -0.346 1 94.12 92 LYS A O 1
ATOM 728 N N . LYS A 1 93 ? -15.758 4.281 0.134 1 92.62 93 LYS A N 1
ATOM 729 C CA . LYS A 1 93 ? -16.5 4.305 1.392 1 92.62 93 LYS A CA 1
ATOM 730 C C . LYS A 1 93 ? -15.844 5.242 2.402 1 92.62 93 LYS A C 1
ATOM 732 O O . LYS A 1 93 ? -16.531 5.832 3.242 1 92.62 93 LYS A O 1
ATOM 737 N N . ARG A 1 94 ? -14.594 5.441 2.25 1 84.06 94 ARG A N 1
ATOM 738 C CA . ARG A 1 94 ? -13.82 6.203 3.227 1 84.06 94 ARG A CA 1
ATOM 739 C C . ARG A 1 94 ? -13.742 7.676 2.838 1 84.06 94 ARG A C 1
ATOM 741 O O . ARG A 1 94 ? -13.352 8.516 3.648 1 84.06 94 ARG A O 1
ATOM 748 N N . MET A 1 95 ? -13.953 7.934 1.587 1 76.31 95 MET A N 1
ATOM 749 C CA . MET A 1 95 ? -13.969 9.312 1.115 1 76.31 95 MET A CA 1
ATOM 750 C C . MET A 1 95 ? -15.336 9.953 1.352 1 76.31 95 MET A C 1
ATOM 752 O O . MET A 1 95 ? -15.492 11.164 1.225 1 76.31 95 MET A O 1
ATOM 756 N N . LYS A 1 96 ? -16.234 9.156 1.796 1 59.88 96 LYS A N 1
ATOM 757 C CA . LYS A 1 96 ? -17.562 9.711 2.078 1 59.88 96 LYS A CA 1
ATOM 758 C C . LYS A 1 96 ? -17.594 10.359 3.459 1 59.88 96 LYS A C 1
ATOM 760 O O . LYS A 1 96 ? -16.828 9.992 4.348 1 59.88 96 LYS A O 1
ATOM 765 N N . MET B 1 1 ? -12.5 6.277 -13.906 1 76.5 1 MET B N 1
ATOM 766 C CA . MET B 1 1 ? -12.234 6.887 -12.602 1 76.5 1 MET B CA 1
ATOM 767 C C . MET B 1 1 ? -11.008 6.262 -11.945 1 76.5 1 MET B C 1
ATOM 769 O O . MET B 1 1 ? -10.781 5.059 -12.062 1 76.5 1 MET B O 1
ATOM 773 N N . ASN B 1 2 ? -9.945 7.125 -11.484 1 95 2 ASN B N 1
ATOM 774 C CA . ASN B 1 2 ? -8.758 6.688 -10.758 1 95 2 ASN B CA 1
ATOM 775 C C . ASN B 1 2 ? -8.867 7.008 -9.266 1 95 2 ASN B C 1
ATOM 777 O O . ASN B 1 2 ? -8.43 8.07 -8.828 1 95 2 ASN B O 1
ATOM 781 N N . VAL B 1 3 ? -9.453 6.09 -8.531 1 95.19 3 VAL B N 1
ATOM 782 C CA . VAL B 1 3 ? -9.844 6.32 -7.141 1 95.19 3 VAL B CA 1
ATOM 783 C C . VAL B 1 3 ? -8.602 6.602 -6.297 1 95.19 3 VAL B C 1
ATOM 785 O O . VAL B 1 3 ? -8.625 7.453 -5.406 1 95.19 3 VAL B O 1
ATOM 788 N N . LEU B 1 4 ? -7.527 5.938 -6.551 1 97 4 LEU B N 1
ATOM 789 C CA . LEU B 1 4 ? -6.332 6.121 -5.73 1 97 4 LEU B CA 1
ATOM 790 C C . LEU B 1 4 ? -5.695 7.48 -5.996 1 97 4 LEU B C 1
ATOM 792 O O . LEU B 1 4 ? -5.168 8.117 -5.082 1 97 4 LEU B O 1
ATOM 796 N N . LYS B 1 5 ? -5.715 7.887 -7.234 1 97.31 5 LYS B N 1
ATOM 797 C C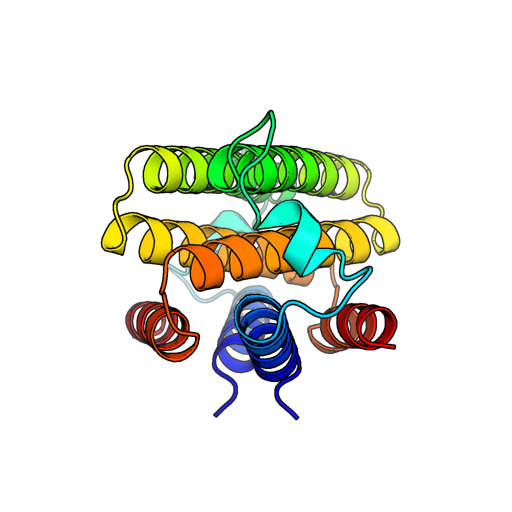A . LYS B 1 5 ? -5.25 9.234 -7.527 1 97.31 5 LYS B CA 1
ATOM 798 C C . LYS B 1 5 ? -6.117 10.281 -6.824 1 97.31 5 LYS B C 1
ATOM 800 O O . LYS B 1 5 ? -5.602 11.281 -6.324 1 97.31 5 LYS B O 1
ATOM 805 N N . GLU B 1 6 ? -7.414 10.078 -6.82 1 97.06 6 GLU B N 1
ATOM 806 C CA . GLU B 1 6 ? -8.336 10.992 -6.145 1 97.06 6 GLU B CA 1
ATOM 807 C C . GLU B 1 6 ? -8.062 11.023 -4.641 1 97.06 6 GLU B C 1
ATOM 809 O O . GLU B 1 6 ? -8.094 12.094 -4.027 1 97.06 6 GLU B O 1
ATOM 814 N N . VAL B 1 7 ? -7.859 9.867 -4.098 1 97.62 7 VAL B N 1
ATOM 815 C CA . VAL B 1 7 ? -7.527 9.781 -2.68 1 97.62 7 VAL B CA 1
ATOM 816 C C . VAL B 1 7 ? -6.246 10.57 -2.402 1 97.62 7 VAL B C 1
ATOM 818 O O . VAL B 1 7 ? -6.195 11.367 -1.463 1 97.62 7 VAL B O 1
ATOM 821 N N . TYR B 1 8 ? -5.234 10.375 -3.244 1 98.12 8 TYR B N 1
ATOM 822 C CA . TYR B 1 8 ? -3.961 11.062 -3.066 1 98.12 8 TYR B CA 1
ATOM 823 C C . TYR B 1 8 ? -4.145 12.57 -3.139 1 98.12 8 TYR B C 1
ATOM 825 O O . TYR B 1 8 ? -3.602 13.312 -2.314 1 98.12 8 TYR B O 1
ATOM 833 N N . SER B 1 9 ? -4.93 12.984 -4.109 1 97.75 9 SER B N 1
ATOM 834 C CA . SER B 1 9 ? -5.207 14.406 -4.266 1 97.75 9 SER B CA 1
ATOM 835 C C . SER B 1 9 ? -5.887 14.977 -3.025 1 97.75 9 SER B C 1
ATOM 837 O O . SER B 1 9 ? -5.59 16.094 -2.607 1 97.75 9 SER B O 1
ATOM 839 N N . THR B 1 10 ? -6.773 14.25 -2.48 1 97.75 10 THR B N 1
ATOM 840 C CA . THR B 1 10 ? -7.461 14.664 -1.263 1 97.75 10 THR B CA 1
ATOM 841 C C . THR B 1 10 ? -6.477 14.797 -0.104 1 97.75 10 THR B C 1
ATOM 843 O O . THR B 1 10 ? -6.539 15.758 0.666 1 97.75 10 THR B O 1
ATOM 846 N N . ILE B 1 11 ? -5.602 13.836 0.032 1 98.12 11 ILE B N 1
ATOM 847 C CA . ILE B 1 11 ? -4.578 13.859 1.071 1 98.12 11 ILE B CA 1
ATOM 848 C C . ILE B 1 11 ? -3.74 15.133 0.934 1 98.12 11 ILE B C 1
ATOM 850 O O . ILE B 1 11 ? -3.537 15.859 1.911 1 98.12 11 ILE B O 1
ATOM 854 N N . GLU B 1 12 ? -3.311 15.406 -0.29 1 98.19 12 GLU B N 1
ATOM 855 C CA . GLU B 1 12 ? -2.498 16.594 -0.537 1 98.19 12 GLU B CA 1
ATOM 856 C C . GLU B 1 12 ? -3.254 17.859 -0.163 1 98.19 12 GLU B C 1
ATOM 858 O O . GLU B 1 12 ? -2.689 18.766 0.46 1 98.19 12 GLU B O 1
ATOM 863 N N . LYS B 1 13 ? -4.434 17.875 -0.583 1 98 13 LYS B N 1
ATOM 864 C CA . LYS B 1 13 ? -5.277 19.031 -0.291 1 98 13 LYS B CA 1
ATOM 865 C C . LYS B 1 13 ? -5.426 19.234 1.214 1 98 13 LYS B C 1
ATOM 867 O O . LYS B 1 13 ? -5.352 20.359 1.702 1 98 13 LYS B O 1
ATOM 872 N N . ARG B 1 14 ? -5.637 18.172 1.918 1 98 14 ARG B N 1
ATOM 873 C CA . ARG B 1 14 ? -5.824 18.266 3.361 1 98 14 ARG B CA 1
ATOM 874 C C . ARG B 1 14 ? -4.543 18.734 4.047 1 98 14 ARG B C 1
ATOM 876 O O . ARG B 1 14 ? -4.594 19.484 5.027 1 98 14 ARG B O 1
ATOM 883 N N . ILE B 1 15 ? -3.393 18.266 3.582 1 98.06 15 ILE B N 1
ATOM 884 C CA . ILE B 1 15 ? -2.109 18.656 4.152 1 98.06 15 ILE B CA 1
ATOM 885 C C . ILE B 1 15 ? -1.886 20.156 3.914 1 98.06 15 ILE B C 1
ATOM 887 O O . ILE B 1 15 ? -1.33 20.844 4.77 1 98.06 15 ILE B O 1
ATOM 891 N N . GLN B 1 16 ? -2.357 20.609 2.779 1 97.94 16 GLN B N 1
ATOM 892 C CA . GLN B 1 16 ? -2.143 22 2.385 1 97.94 16 GLN B CA 1
ATOM 893 C C . GLN B 1 16 ? -3.131 22.922 3.084 1 97.94 16 GLN B C 1
ATOM 895 O O . GLN B 1 16 ? -2.738 23.953 3.639 1 97.94 16 GLN B O 1
ATOM 900 N N . GLU B 1 17 ? -4.363 22.562 3.082 1 98.19 17 GLU B N 1
ATOM 901 C CA . GLU B 1 17 ? -5.43 23.438 3.551 1 98.19 17 GLU B CA 1
ATOM 902 C C . GLU B 1 17 ? -5.637 23.297 5.055 1 98.19 17 GLU B C 1
ATOM 904 O O . GLU B 1 17 ? -6.211 24.188 5.691 1 98.19 17 GLU B O 1
ATOM 909 N N . LYS B 1 18 ? -5.332 22.219 5.656 1 98 18 LYS B N 1
ATOM 910 C CA . LYS B 1 18 ? -5.367 21.922 7.086 1 98 18 LYS B CA 1
ATOM 911 C C . LYS B 1 18 ? -6.75 22.188 7.672 1 98 18 LYS B C 1
ATOM 913 O O . LYS B 1 18 ? -6.871 22.891 8.68 1 98 18 LYS B O 1
ATOM 918 N N . PRO B 1 19 ? -7.75 21.625 7.004 1 97.69 19 PRO B N 1
ATOM 919 C CA . PRO B 1 19 ? -9.078 21.844 7.582 1 97.69 19 PRO B CA 1
ATOM 920 C C . PRO B 1 19 ? -9.203 21.297 9 1 97.69 19 PRO B C 1
ATOM 922 O O . PRO B 1 19 ? -8.617 20.25 9.312 1 97.69 19 PRO B O 1
ATOM 925 N N . GLU B 1 20 ? -10.008 21.891 9.852 1 96.75 20 GLU B N 1
ATOM 926 C CA . GLU B 1 20 ? -10.219 21.453 11.234 1 96.75 20 GLU B CA 1
ATOM 927 C C . GLU B 1 20 ? -10.852 20.062 11.273 1 96.75 20 GLU B C 1
ATOM 929 O O . GLU B 1 20 ? -11.734 19.766 10.477 1 96.75 20 GLU B O 1
ATOM 934 N N . GLY B 1 21 ? -10.336 19.25 12.172 1 96.25 21 GLY B N 1
ATOM 935 C CA . GLY B 1 21 ? -10.945 17.953 12.414 1 96.25 21 GLY B CA 1
ATOM 936 C C . GLY B 1 21 ? -10.469 16.891 11.445 1 96.25 21 GLY B C 1
ATOM 937 O O . GLY B 1 21 ? -10.883 15.734 11.539 1 96.25 21 GLY B O 1
ATOM 938 N N . SER B 1 22 ? -9.664 17.266 10.57 1 96.31 22 SER B N 1
ATOM 939 C CA . SER B 1 22 ? -9.164 16.328 9.57 1 96.31 22 SER B CA 1
ATOM 940 C C . SER B 1 22 ? -8.172 15.344 10.188 1 96.31 22 SER B C 1
ATOM 942 O O . SER B 1 22 ? -7.188 15.75 10.805 1 96.31 22 SER B O 1
ATOM 944 N N . TYR B 1 23 ? -8.469 14.055 9.945 1 97.75 23 TYR B N 1
ATOM 945 C CA . TYR B 1 23 ? -7.566 13 10.391 1 97.75 23 TYR B CA 1
ATOM 946 C C . TYR B 1 23 ? -6.195 13.148 9.75 1 97.75 23 TYR B C 1
ATOM 948 O O . TYR B 1 23 ? -5.168 12.977 10.414 1 97.75 23 TYR B O 1
ATOM 956 N N . VAL B 1 24 ? -6.156 13.477 8.414 1 98.44 24 VAL B N 1
ATOM 957 C CA . VAL B 1 24 ? -4.898 13.641 7.691 1 98.44 24 VAL B CA 1
ATOM 958 C C . VAL B 1 24 ? -4.086 14.773 8.328 1 98.44 24 VAL B C 1
ATOM 960 O O . VAL B 1 24 ? -2.873 14.641 8.508 1 98.44 24 VAL B O 1
ATOM 963 N N . VAL B 1 25 ? -4.746 15.852 8.695 1 98.31 25 VAL B N 1
ATOM 964 C CA . VAL B 1 25 ? -4.051 16.953 9.344 1 98.31 25 VAL B CA 1
ATOM 965 C C . VAL B 1 25 ? -3.467 16.5 10.672 1 98.31 25 VAL B C 1
ATOM 967 O O . VAL B 1 25 ? -2.305 16.766 10.977 1 98.31 25 VAL B O 1
ATOM 970 N N . LYS B 1 26 ? -4.254 15.773 11.398 1 98.25 26 LYS B N 1
ATOM 971 C CA . LYS B 1 26 ? -3.836 15.297 12.719 1 98.25 26 LYS B CA 1
ATOM 972 C C . LYS B 1 26 ? -2.58 14.438 12.617 1 98.25 26 LYS B C 1
ATOM 974 O O . LYS B 1 26 ? -1.635 14.617 13.383 1 98.25 26 LYS B O 1
ATOM 979 N N . ILE B 1 27 ? -2.539 13.562 11.688 1 98.62 27 ILE B N 1
ATOM 980 C CA . ILE B 1 27 ? -1.46 12.578 11.656 1 98.62 27 ILE B CA 1
ATOM 981 C C . ILE B 1 27 ? -0.248 13.172 10.938 1 98.62 27 ILE B C 1
ATOM 983 O O . ILE B 1 27 ? 0.854 12.617 11.016 1 98.62 27 ILE B O 1
ATOM 987 N N . THR B 1 28 ? -0.419 14.297 10.242 1 98.69 28 THR B N 1
ATOM 988 C CA . THR B 1 28 ? 0.691 14.875 9.5 1 98.69 28 THR B CA 1
ATOM 989 C C . THR B 1 28 ? 1.211 16.125 10.188 1 98.69 28 THR B C 1
ATOM 991 O O . THR B 1 28 ? 1.996 16.891 9.609 1 98.69 28 THR B O 1
ATOM 994 N N . THR B 1 29 ? 0.722 16.391 11.344 1 98.06 29 THR B N 1
ATOM 995 C CA . THR B 1 29 ? 1.191 17.531 12.117 1 98.06 29 THR B CA 1
ATOM 996 C C . THR B 1 29 ? 2.049 17.078 13.289 1 98.06 29 THR B C 1
ATOM 998 O O . THR B 1 29 ? 1.686 16.141 14 1 98.06 29 THR B O 1
ATOM 1001 N N . ASP B 1 30 ? 3.244 17.719 13.484 1 97 30 ASP B N 1
ATOM 1002 C CA . ASP B 1 30 ? 4.094 17.422 14.633 1 97 30 ASP B CA 1
ATOM 1003 C C . ASP B 1 30 ? 3.457 17.922 15.93 1 97 30 ASP B C 1
ATOM 1005 O O . ASP B 1 30 ? 2.91 19.031 15.977 1 97 30 ASP B O 1
ATOM 1009 N N . ASP B 1 31 ? 3.459 17.141 16.891 1 96.88 31 ASP B N 1
ATOM 1010 C CA . ASP B 1 31 ? 3.074 17.5 18.25 1 96.88 31 ASP B CA 1
ATOM 1011 C C . ASP B 1 31 ? 3.961 16.781 19.281 1 96.88 31 ASP B C 1
ATOM 1013 O O . ASP B 1 31 ? 5.188 16.797 19.156 1 96.88 31 ASP B O 1
ATOM 1017 N N . LYS B 1 32 ? 3.473 16.125 20.203 1 97.31 32 LYS B N 1
ATOM 1018 C CA . LYS B 1 32 ? 4.316 15.352 21.125 1 97.31 32 LYS B CA 1
ATOM 1019 C C . LYS B 1 32 ? 5.086 14.266 20.375 1 97.31 32 LYS B C 1
ATOM 1021 O O . LYS B 1 32 ? 6.188 13.891 20.781 1 97.31 32 LYS B O 1
ATOM 1026 N N . LYS B 1 33 ? 4.422 13.805 19.344 1 97.81 33 LYS B N 1
ATOM 1027 C CA . LYS B 1 33 ? 5.02 12.867 18.406 1 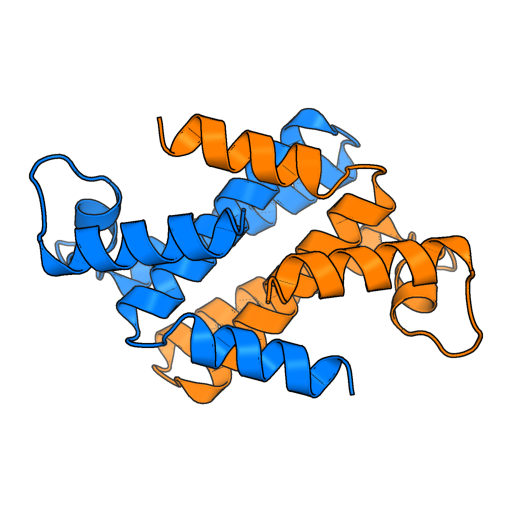97.81 33 LYS B CA 1
ATOM 1028 C C . LYS B 1 33 ? 5.188 13.508 17.031 1 97.81 33 LYS B C 1
ATOM 1030 O O . LYS B 1 33 ? 4.316 14.25 16.578 1 97.81 33 LYS B O 1
ATOM 1035 N N . THR B 1 34 ? 6.352 13.141 16.422 1 98.56 34 THR B N 1
ATOM 1036 C CA . THR B 1 34 ? 6.531 13.695 15.094 1 98.56 34 THR B CA 1
ATOM 1037 C C . THR B 1 34 ? 5.527 13.094 14.117 1 98.56 34 THR B C 1
ATOM 1039 O O . THR B 1 34 ? 5.094 11.953 14.289 1 98.56 34 THR B O 1
ATOM 1042 N N . ALA B 1 35 ? 5.219 13.828 13.086 1 98.75 35 ALA B N 1
ATOM 1043 C CA . ALA B 1 35 ? 4.344 13.336 12.023 1 98.75 35 ALA B CA 1
ATOM 1044 C C . ALA B 1 35 ? 4.879 12.031 11.438 1 98.75 35 ALA B C 1
ATOM 1046 O O . ALA B 1 35 ? 4.129 11.07 11.258 1 98.75 35 ALA B O 1
ATOM 1047 N N . VAL B 1 36 ? 6.203 12.078 11.148 1 98.75 36 VAL B N 1
ATOM 1048 C CA . VAL B 1 36 ? 6.797 10.906 10.516 1 98.75 36 VAL B CA 1
ATOM 1049 C C . VAL B 1 36 ? 6.637 9.688 11.43 1 98.75 36 VAL B C 1
ATOM 1051 O O . VAL B 1 36 ? 6.301 8.594 10.961 1 98.75 36 VAL B O 1
ATOM 1054 N N . ASN B 1 37 ? 6.801 9.859 12.727 1 98.88 37 ASN B N 1
ATOM 1055 C CA . ASN B 1 37 ? 6.617 8.758 13.664 1 98.88 37 ASN B CA 1
ATOM 1056 C C . ASN B 1 37 ? 5.164 8.289 13.695 1 98.88 37 ASN B C 1
ATOM 1058 O O . ASN B 1 37 ? 4.895 7.09 13.734 1 98.88 37 ASN B O 1
ATOM 1062 N N . LYS B 1 38 ? 4.238 9.219 13.688 1 98.88 38 LYS B N 1
ATOM 1063 C CA . LYS B 1 38 ? 2.822 8.859 13.711 1 98.88 38 LYS B CA 1
ATOM 1064 C C . LYS B 1 38 ? 2.443 8.047 12.477 1 98.88 38 LYS B C 1
ATOM 1066 O O . LYS B 1 38 ? 1.779 7.016 12.586 1 98.88 38 LYS B O 1
ATOM 1071 N N . ILE B 1 39 ? 2.855 8.492 11.352 1 98.94 39 ILE B N 1
ATOM 1072 C CA . ILE B 1 39 ? 2.518 7.832 10.094 1 98.94 39 ILE B CA 1
ATOM 1073 C C . ILE B 1 39 ? 3.182 6.461 10.039 1 98.94 39 ILE B C 1
ATOM 1075 O O . ILE B 1 39 ? 2.543 5.469 9.672 1 98.94 39 ILE B O 1
ATOM 1079 N N . CYS B 1 40 ? 4.473 6.383 10.453 1 98.94 40 CYS B N 1
ATOM 1080 C CA . CYS B 1 40 ? 5.215 5.129 10.422 1 98.94 40 CYS B CA 1
ATOM 1081 C C . CYS B 1 40 ? 4.59 4.102 11.359 1 98.94 40 CYS B C 1
ATOM 1083 O O . CYS B 1 40 ? 4.551 2.91 11.047 1 98.94 40 CYS B O 1
ATOM 1085 N N . GLU B 1 41 ? 4.172 4.531 12.523 1 98.94 41 GLU B N 1
ATOM 1086 C CA . GLU B 1 41 ? 3.467 3.637 13.438 1 98.94 41 GLU B CA 1
ATOM 1087 C C . GLU B 1 41 ? 2.248 3.012 12.766 1 98.94 41 GLU B C 1
ATOM 1089 O O . GLU B 1 41 ? 2.016 1.807 12.883 1 98.94 41 GLU B O 1
ATOM 1094 N N . LYS B 1 42 ? 1.511 3.789 12.031 1 98.94 42 LYS B N 1
ATOM 1095 C CA . LYS B 1 42 ? 0.321 3.271 11.367 1 98.94 42 LYS B CA 1
ATOM 1096 C C . LYS B 1 42 ? 0.697 2.33 10.227 1 98.94 42 LYS B C 1
ATOM 1098 O O . LYS B 1 42 ? 0.047 1.303 10.023 1 98.94 42 LYS B O 1
ATOM 1103 N N . VAL B 1 43 ? 1.725 2.67 9.477 1 98.94 43 VAL B N 1
ATOM 1104 C CA . VAL B 1 43 ? 2.186 1.771 8.422 1 98.94 43 VAL B CA 1
ATOM 1105 C C . VAL B 1 43 ? 2.52 0.405 9.016 1 98.94 43 VAL B C 1
ATOM 1107 O O . VAL B 1 43 ? 2.092 -0.628 8.5 1 98.94 43 VAL B O 1
ATOM 1110 N N . GLY B 1 44 ? 3.295 0.409 10.102 1 98.94 44 GLY B N 1
ATOM 1111 C CA . GLY B 1 44 ? 3.629 -0.843 10.766 1 98.94 44 GLY B CA 1
ATOM 1112 C C . GLY B 1 44 ? 2.412 -1.588 11.281 1 98.94 44 GLY B C 1
ATOM 1113 O O . GLY B 1 44 ? 2.297 -2.801 11.094 1 98.94 44 GLY B O 1
ATOM 1114 N N . GLU B 1 45 ? 1.515 -0.883 11.93 1 98.94 45 GLU B N 1
ATOM 1115 C CA . GLU B 1 45 ? 0.302 -1.478 12.484 1 98.94 45 GLU B CA 1
ATOM 1116 C C . GLU B 1 45 ? -0.558 -2.1 11.383 1 98.94 45 GLU B C 1
ATOM 1118 O O . GLU B 1 45 ? -0.958 -3.262 11.484 1 98.94 45 GLU B O 1
ATOM 1123 N N . GLU B 1 46 ? -0.811 -1.331 10.344 1 98.94 46 GLU B N 1
ATOM 1124 C CA . GLU B 1 46 ? -1.688 -1.828 9.289 1 98.94 46 GLU B CA 1
ATOM 1125 C C . GLU B 1 46 ? -1.049 -2.998 8.547 1 98.94 46 GLU B C 1
ATOM 1127 O O . GLU B 1 46 ? -1.746 -3.914 8.102 1 98.94 46 GLU B O 1
ATOM 1132 N N . ALA B 1 47 ? 0.287 -2.963 8.367 1 98.94 47 ALA B N 1
ATOM 1133 C CA . ALA B 1 47 ? 0.963 -4.105 7.758 1 98.94 47 ALA B CA 1
ATOM 1134 C C . ALA B 1 47 ? 0.744 -5.375 8.578 1 98.94 47 ALA B C 1
ATOM 1136 O O . ALA B 1 47 ? 0.429 -6.43 8.023 1 98.94 47 ALA B O 1
ATOM 1137 N N . ALA B 1 48 ? 0.94 -5.273 9.891 1 98.94 48 ALA B N 1
ATOM 1138 C CA . ALA B 1 48 ? 0.698 -6.414 10.766 1 98.94 48 ALA B CA 1
ATOM 1139 C C . ALA B 1 48 ? -0.743 -6.902 10.648 1 98.94 48 ALA B C 1
ATOM 1141 O O . ALA B 1 48 ? -0.996 -8.109 10.602 1 98.94 48 ALA B O 1
ATOM 1142 N N . GLU B 1 49 ? -1.679 -5.961 10.562 1 98.94 49 GLU B N 1
ATOM 1143 C CA . GLU B 1 49 ? -3.09 -6.328 10.484 1 98.94 49 GLU B CA 1
ATOM 1144 C C . GLU B 1 49 ? -3.422 -6.984 9.148 1 98.94 49 GLU B C 1
ATOM 1146 O O . GLU B 1 49 ? -4.254 -7.891 9.086 1 98.94 49 GLU B O 1
ATOM 1151 N N . VAL B 1 50 ? -2.834 -6.527 8.07 1 98.94 50 VAL B N 1
ATOM 1152 C CA . VAL B 1 50 ? -2.996 -7.172 6.773 1 98.94 50 VAL B CA 1
ATOM 1153 C C . VAL B 1 50 ? -2.516 -8.617 6.848 1 98.94 50 VAL B C 1
ATOM 1155 O O . VAL B 1 50 ? -3.199 -9.531 6.379 1 98.94 50 VAL B O 1
ATOM 1158 N N . ILE B 1 51 ? -1.332 -8.828 7.449 1 98.94 51 ILE B N 1
ATOM 1159 C CA . ILE B 1 51 ? -0.734 -10.156 7.566 1 98.94 51 ILE B CA 1
ATOM 1160 C C . ILE B 1 51 ? -1.657 -11.07 8.375 1 98.94 51 ILE B C 1
ATOM 1162 O O . ILE B 1 51 ? -1.937 -12.195 7.965 1 98.94 51 ILE B O 1
ATOM 1166 N N . LEU B 1 52 ? -2.152 -10.539 9.477 1 98.94 52 LEU B N 1
ATOM 1167 C CA . LEU B 1 52 ? -3.057 -11.328 10.305 1 98.94 52 LEU B CA 1
ATOM 1168 C C . LEU B 1 52 ? -4.328 -11.68 9.539 1 98.94 52 LEU B C 1
ATOM 1170 O O . LEU B 1 52 ? -4.789 -12.82 9.578 1 98.94 52 LEU B O 1
ATOM 1174 N N . ALA B 1 53 ? -4.934 -10.727 8.875 1 98.94 53 ALA B N 1
ATOM 1175 C CA . ALA B 1 53 ? -6.141 -10.961 8.086 1 98.94 53 ALA B CA 1
ATOM 1176 C C . ALA B 1 53 ? -5.902 -12.016 7.012 1 98.94 53 ALA B C 1
ATOM 1178 O O . ALA B 1 53 ? -6.758 -12.875 6.77 1 98.94 53 ALA B O 1
ATOM 1179 N N . ALA B 1 54 ? -4.738 -11.914 6.348 1 98.88 54 ALA B N 1
ATOM 1180 C CA . ALA B 1 54 ? -4.367 -12.875 5.312 1 98.88 54 ALA B CA 1
ATOM 1181 C C . ALA B 1 54 ? -4.266 -14.289 5.887 1 98.88 54 ALA B C 1
ATOM 1183 O O . ALA B 1 54 ? -4.801 -15.234 5.312 1 98.88 54 ALA B O 1
ATOM 1184 N N . LYS B 1 55 ? -3.578 -14.406 7.039 1 98.81 55 LYS B N 1
ATOM 1185 C CA . LYS B 1 55 ? -3.387 -15.703 7.68 1 98.81 55 LYS B CA 1
ATOM 1186 C C . LYS B 1 55 ? -4.715 -16.281 8.164 1 98.81 55 LYS B C 1
ATOM 1188 O O . LYS B 1 55 ? -4.898 -17.5 8.18 1 98.81 55 LYS B O 1
ATOM 1193 N N . ASP B 1 56 ? -5.633 -15.398 8.477 1 98.69 56 ASP B N 1
ATOM 1194 C CA . ASP B 1 56 ? -6.957 -15.812 8.922 1 98.69 56 ASP B CA 1
ATOM 1195 C C . ASP B 1 56 ? -7.875 -16.078 7.73 1 98.69 56 ASP B C 1
ATOM 1197 O O . ASP B 1 56 ? -9.008 -16.547 7.906 1 98.69 56 ASP B O 1
ATOM 1201 N N . ASN B 1 57 ? -7.41 -15.773 6.586 1 98.25 57 ASN B N 1
ATOM 1202 C CA . ASN B 1 57 ? -8.195 -15.914 5.363 1 98.25 57 ASN B CA 1
ATOM 1203 C C . ASN B 1 57 ? -9.516 -15.164 5.453 1 98.25 57 ASN B C 1
ATOM 1205 O O . ASN B 1 57 ? -10.57 -15.71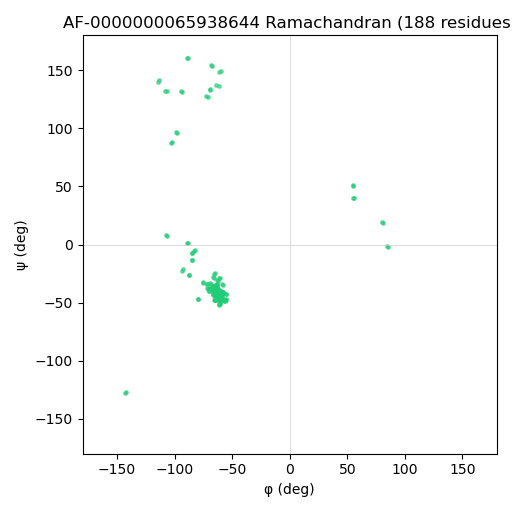1 5.113 1 98.25 57 ASN B O 1
ATOM 1209 N N . ASN B 1 58 ? -9.484 -14.008 6.023 1 98.62 58 ASN B N 1
ATOM 1210 C CA . ASN B 1 58 ? -10.641 -13.133 6.168 1 98.62 58 ASN B CA 1
ATOM 1211 C C . ASN B 1 58 ? -10.664 -12.055 5.09 1 98.62 58 ASN B C 1
ATOM 1213 O O . ASN B 1 58 ? -10.102 -10.969 5.277 1 98.62 58 ASN B O 1
ATOM 1217 N N . LYS B 1 59 ? -11.414 -12.305 4.035 1 98.5 59 LYS B N 1
ATOM 1218 C CA . LYS B 1 59 ? -11.375 -11.469 2.84 1 98.5 59 LYS B CA 1
ATOM 1219 C C . LYS B 1 59 ? -11.781 -10.031 3.158 1 98.5 59 LYS B C 1
ATOM 1221 O O . LYS B 1 59 ? -11.133 -9.086 2.707 1 98.5 59 LYS B O 1
ATOM 1226 N N . ALA B 1 60 ? -12.852 -9.914 3.9 1 98.5 60 ALA B N 1
ATOM 1227 C CA . ALA B 1 60 ? -13.328 -8.578 4.238 1 98.5 60 ALA B CA 1
ATOM 1228 C C . ALA B 1 60 ? -12.266 -7.789 4.996 1 98.5 60 ALA B C 1
ATOM 1230 O O . ALA B 1 60 ? -12.055 -6.602 4.727 1 98.5 60 ALA B O 1
ATOM 1231 N N . GLU B 1 61 ? -11.617 -8.469 5.918 1 98.81 61 GLU B N 1
ATOM 1232 C CA . GLU B 1 61 ? -10.578 -7.805 6.707 1 98.81 61 GLU B CA 1
ATOM 1233 C C . GLU B 1 61 ? -9.336 -7.535 5.867 1 98.81 61 GLU B C 1
ATOM 1235 O O . GLU B 1 61 ? -8.641 -6.535 6.074 1 98.81 61 GLU B O 1
ATOM 1240 N N . ILE B 1 62 ? -9.008 -8.438 4.91 1 98.94 62 ILE B N 1
ATOM 1241 C CA . ILE B 1 62 ? -7.887 -8.188 4.004 1 98.94 62 ILE B CA 1
ATOM 1242 C C . ILE B 1 62 ? -8.125 -6.895 3.232 1 98.94 62 ILE B C 1
ATOM 1244 O O . ILE B 1 62 ? -7.238 -6.039 3.156 1 98.94 62 ILE B O 1
ATOM 1248 N N . ILE B 1 63 ? -9.32 -6.711 2.699 1 98.88 63 ILE B N 1
ATOM 1249 C CA . ILE B 1 63 ? -9.656 -5.516 1.934 1 98.88 63 ILE B CA 1
ATOM 1250 C C . ILE B 1 63 ? -9.516 -4.277 2.818 1 98.88 63 ILE B C 1
ATOM 1252 O O . ILE B 1 63 ? -8.859 -3.307 2.436 1 98.88 63 ILE B O 1
ATOM 1256 N N . TYR B 1 64 ? -10.031 -4.367 4.023 1 98.69 64 TYR B N 1
ATOM 1257 C CA . TYR B 1 64 ? -10.078 -3.238 4.945 1 98.69 64 TYR B CA 1
ATOM 1258 C C . TYR B 1 64 ? -8.672 -2.811 5.355 1 98.69 64 TYR B C 1
ATOM 1260 O O . TYR B 1 64 ? -8.32 -1.636 5.242 1 98.69 64 TYR B O 1
ATOM 1268 N N . GLU B 1 65 ? -7.883 -3.779 5.73 1 98.88 65 GLU B N 1
ATOM 1269 C CA . GLU B 1 65 ? -6.547 -3.471 6.234 1 98.88 65 GLU B CA 1
ATOM 1270 C C . GLU B 1 65 ? -5.602 -3.09 5.098 1 98.88 65 GLU B C 1
ATOM 1272 O O . GLU B 1 65 ? -4.703 -2.266 5.277 1 98.88 65 GLU B O 1
ATOM 1277 N N . SER B 1 66 ? -5.785 -3.676 3.918 1 98.94 66 SER B N 1
ATOM 1278 C CA . SER B 1 66 ? -4.988 -3.295 2.76 1 98.94 66 SER B CA 1
ATOM 1279 C C . SER B 1 66 ? -5.27 -1.855 2.342 1 98.94 66 SER B C 1
ATOM 1281 O O . SER B 1 66 ? -4.348 -1.104 2.018 1 98.94 66 SER B O 1
ATOM 1283 N N . ALA B 1 67 ? -6.543 -1.496 2.371 1 98.75 67 ALA B N 1
ATOM 1284 C CA . ALA B 1 67 ? -6.895 -0.112 2.064 1 98.75 67 ALA B CA 1
ATOM 1285 C C . ALA B 1 67 ? -6.258 0.851 3.062 1 98.75 67 ALA B C 1
ATOM 1287 O O . ALA B 1 67 ? -5.719 1.891 2.674 1 98.75 67 ALA B O 1
ATOM 1288 N N . ASP B 1 68 ? -6.301 0.503 4.336 1 98.81 68 ASP B N 1
ATOM 1289 C CA . ASP B 1 68 ? -5.711 1.347 5.371 1 98.81 68 ASP B CA 1
ATOM 1290 C C . ASP B 1 68 ? -4.199 1.453 5.199 1 98.81 68 ASP B C 1
ATOM 1292 O O . ASP B 1 68 ? -3.623 2.529 5.371 1 98.81 68 ASP B O 1
ATOM 1296 N N . LEU B 1 69 ? -3.561 0.342 4.828 1 98.94 69 LEU B N 1
ATOM 1297 C CA . LEU B 1 69 ? -2.117 0.338 4.617 1 98.94 69 LEU B CA 1
ATOM 1298 C C . LEU B 1 69 ? -1.737 1.225 3.438 1 98.94 69 LEU B C 1
ATOM 1300 O O . LEU B 1 69 ? -0.818 2.041 3.539 1 98.94 69 LEU B O 1
ATOM 1304 N N . ILE B 1 70 ? -2.422 1.067 2.342 1 98.88 70 ILE B N 1
ATOM 1305 C CA . ILE B 1 70 ? -2.143 1.859 1.149 1 98.88 70 ILE B CA 1
ATOM 1306 C C . ILE B 1 70 ? -2.416 3.334 1.434 1 98.88 70 ILE B C 1
ATOM 1308 O O . ILE B 1 70 ? -1.636 4.203 1.041 1 98.88 70 ILE B O 1
ATOM 1312 N N . PHE B 1 71 ? -3.451 3.623 2.211 1 98.75 71 PHE B N 1
ATOM 1313 C CA . PHE B 1 71 ? -3.795 4.992 2.576 1 98.75 71 PHE B CA 1
ATOM 1314 C C . PHE B 1 71 ? -2.666 5.641 3.365 1 98.75 71 PHE B C 1
ATOM 1316 O O . PHE B 1 71 ? -2.193 6.723 3.008 1 98.75 71 PHE B O 1
ATOM 1323 N N . HIS B 1 72 ? -2.225 5.027 4.348 1 98.94 72 HIS B N 1
ATOM 1324 C CA . HIS B 1 72 ? -1.199 5.625 5.199 1 98.94 72 HIS B CA 1
ATOM 1325 C C . HIS B 1 72 ? 0.136 5.719 4.469 1 98.94 72 HIS B C 1
ATOM 1327 O O . HIS B 1 72 ? 0.909 6.652 4.695 1 98.94 72 HIS B O 1
ATOM 1333 N N . THR B 1 73 ? 0.415 4.723 3.58 1 98.94 73 THR B N 1
ATOM 1334 C CA . THR B 1 73 ? 1.595 4.824 2.729 1 98.94 73 THR B CA 1
ATO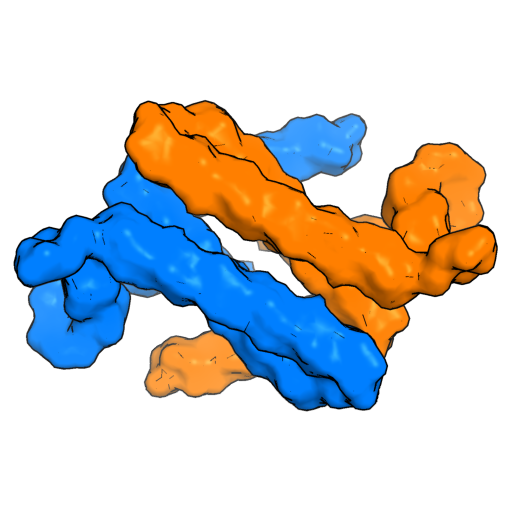M 1335 C C . THR B 1 73 ? 1.524 6.07 1.853 1 98.94 73 THR B C 1
ATOM 1337 O O . THR B 1 73 ? 2.514 6.793 1.71 1 98.94 73 THR B O 1
ATOM 1340 N N . MET B 1 74 ? 0.353 6.371 1.321 1 98.81 74 MET B N 1
ATOM 1341 C CA . MET B 1 74 ? 0.165 7.562 0.497 1 98.81 74 MET B CA 1
ATOM 1342 C C . MET B 1 74 ? 0.287 8.828 1.336 1 98.81 74 MET B C 1
ATOM 1344 O O . MET B 1 74 ? 0.805 9.844 0.864 1 98.81 74 MET B O 1
ATOM 1348 N N . VAL B 1 75 ? -0.207 8.805 2.572 1 98.88 75 VAL B N 1
ATOM 1349 C CA . VAL B 1 75 ? -0.046 9.945 3.471 1 98.88 75 VAL B CA 1
ATOM 1350 C C . VAL B 1 75 ? 1.439 10.227 3.684 1 98.88 75 VAL B C 1
ATOM 1352 O O . VAL B 1 75 ? 1.866 11.383 3.656 1 98.88 75 VAL B O 1
ATOM 1355 N N . LEU B 1 76 ? 2.232 9.172 3.832 1 98.94 76 LEU B N 1
ATOM 1356 C CA . LEU B 1 76 ? 3.672 9.328 4.008 1 98.94 76 LEU B CA 1
ATOM 1357 C C . LEU B 1 76 ? 4.301 9.984 2.785 1 98.94 76 LEU B C 1
ATOM 1359 O O . LEU B 1 76 ? 5.113 10.906 2.918 1 98.94 76 LEU B O 1
ATOM 1363 N N . LEU B 1 77 ? 3.928 9.445 1.607 1 98.94 77 LEU B N 1
ATOM 1364 C CA . LEU B 1 77 ? 4.449 10 0.365 1 98.94 77 LEU B CA 1
ATOM 1365 C C . LEU B 1 77 ? 4.145 11.492 0.267 1 98.94 77 LEU B C 1
ATOM 1367 O O . LEU B 1 77 ? 5.043 12.305 0.028 1 98.94 77 LEU B O 1
ATOM 1371 N N . ALA B 1 78 ? 2.934 11.852 0.532 1 98.81 78 ALA B N 1
ATOM 1372 C CA . ALA B 1 78 ? 2.51 13.242 0.43 1 98.81 78 ALA B CA 1
ATOM 1373 C C . ALA B 1 78 ? 3.227 14.117 1.459 1 98.81 78 ALA B C 1
ATOM 1375 O O . ALA B 1 78 ? 3.721 15.195 1.132 1 98.81 78 ALA B O 1
ATOM 1376 N N . LYS B 1 79 ? 3.293 13.617 2.701 1 98.69 79 LYS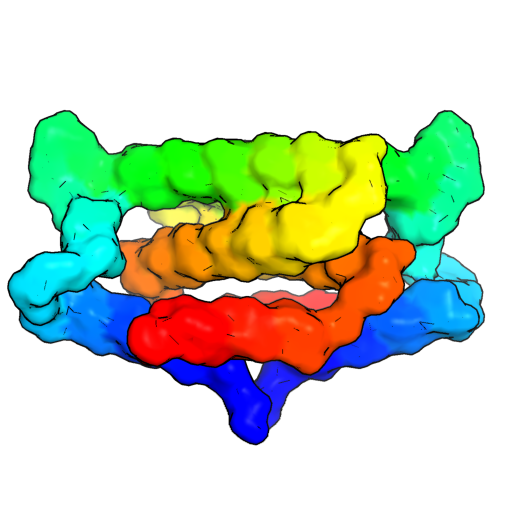 B N 1
ATOM 1377 C CA . LYS B 1 79 ? 3.971 14.352 3.768 1 98.69 79 LYS B CA 1
ATOM 1378 C C . LYS B 1 79 ? 5.445 14.562 3.436 1 98.69 79 LYS B C 1
ATOM 1380 O O . LYS B 1 79 ? 6.027 15.586 3.811 1 98.69 79 LYS B O 1
ATOM 1385 N N . SER B 1 80 ? 6.023 13.648 2.658 1 98.62 80 SER B N 1
ATOM 1386 C CA . SER B 1 80 ? 7.438 13.68 2.305 1 98.62 80 SER B CA 1
ATOM 1387 C C . SER B 1 80 ? 7.668 14.5 1.037 1 98.62 80 SER B C 1
ATOM 1389 O O . SER B 1 80 ? 8.781 14.531 0.508 1 98.62 80 SER B O 1
ATOM 1391 N N . GLY B 1 81 ? 6.598 15.047 0.491 1 98.31 81 GLY B N 1
ATOM 1392 C CA . GLY B 1 81 ? 6.723 15.883 -0.692 1 98.31 81 GLY B CA 1
ATOM 1393 C C . GLY B 1 81 ? 6.832 15.086 -1.978 1 98.31 81 GLY B C 1
ATOM 1394 O O . GL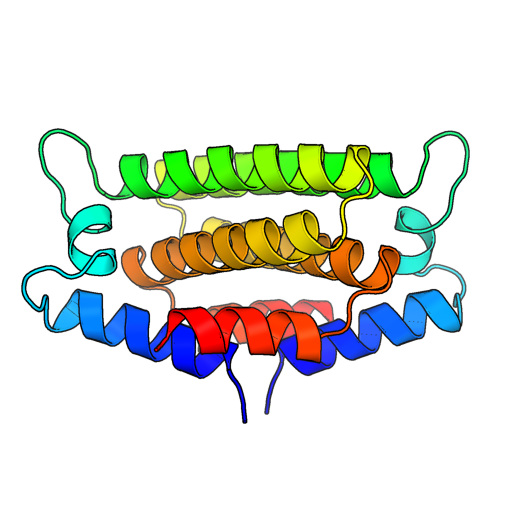Y B 1 81 ? 7.355 15.578 -2.979 1 98.31 81 GLY B O 1
ATOM 1395 N N . ILE B 1 82 ? 6.461 13.906 -1.942 1 98.75 82 ILE B N 1
ATOM 1396 C CA . ILE B 1 82 ? 6.492 13.023 -3.105 1 98.75 82 ILE B CA 1
ATOM 1397 C C . ILE B 1 82 ? 5.133 13.055 -3.807 1 98.75 82 ILE B C 1
ATOM 1399 O O . ILE B 1 82 ? 4.094 12.914 -3.162 1 98.75 82 ILE B O 1
ATOM 1403 N N . THR B 1 83 ? 5.113 13.227 -5.102 1 98.44 83 THR B N 1
ATOM 1404 C CA . THR B 1 83 ? 3.865 13.367 -5.844 1 98.44 83 THR B CA 1
ATOM 1405 C C . THR B 1 83 ? 3.334 12.008 -6.273 1 98.44 83 THR B C 1
ATOM 1407 O O . THR B 1 83 ? 4.078 11.023 -6.309 1 98.44 83 THR B O 1
ATOM 1410 N N . TYR B 1 84 ? 2.064 11.969 -6.582 1 98.12 84 TYR B N 1
ATOM 1411 C CA . TYR B 1 84 ? 1.474 10.758 -7.145 1 98.12 84 TYR B CA 1
ATOM 1412 C C . TYR B 1 84 ? 2.162 10.367 -8.445 1 98.12 84 TYR B C 1
ATOM 1414 O O . TYR B 1 84 ? 2.309 9.188 -8.75 1 98.12 84 TYR B O 1
ATOM 1422 N N . GLU B 1 85 ? 2.588 11.344 -9.203 1 97.62 85 GLU B N 1
ATOM 1423 C CA . GLU B 1 85 ? 3.277 11.109 -10.469 1 97.62 85 GLU B CA 1
ATOM 1424 C C . GLU B 1 85 ? 4.621 10.422 -10.25 1 97.62 85 GLU B C 1
ATOM 1426 O O . GLU B 1 85 ? 5 9.523 -11.008 1 97.62 85 GLU B O 1
ATOM 1431 N N . GLU B 1 86 ? 5.324 10.836 -9.242 1 98.25 86 GLU B N 1
ATOM 1432 C CA . GLU B 1 86 ? 6.594 10.188 -8.93 1 98.25 86 GLU B CA 1
ATOM 1433 C C . GLU B 1 86 ? 6.391 8.719 -8.562 1 98.25 86 GLU B C 1
ATOM 1435 O O . GLU B 1 86 ? 7.16 7.855 -8.984 1 98.25 86 GLU B O 1
ATOM 1440 N N . LEU B 1 87 ? 5.348 8.484 -7.758 1 97.88 87 LEU B N 1
ATOM 1441 C CA . LEU B 1 87 ? 4.996 7.113 -7.426 1 97.88 87 LEU B CA 1
ATOM 1442 C C . LEU B 1 87 ? 4.629 6.324 -8.68 1 97.88 87 LEU B C 1
ATOM 1444 O O . LEU B 1 87 ? 5.09 5.199 -8.867 1 97.88 87 LEU B O 1
ATOM 1448 N N . SER B 1 88 ? 3.803 6.961 -9.516 1 97.31 88 SER B N 1
ATOM 1449 C CA . SER B 1 88 ? 3.365 6.328 -10.758 1 97.31 88 SER B CA 1
ATOM 1450 C C . SER B 1 88 ? 4.551 5.98 -11.648 1 97.31 88 SER B C 1
ATOM 1452 O O . SER B 1 88 ? 4.582 4.914 -12.266 1 97.31 88 SER B O 1
ATOM 1454 N N . GLU B 1 89 ? 5.5 6.863 -11.734 1 97.38 89 GLU B N 1
ATOM 1455 C CA . GLU B 1 89 ? 6.684 6.645 -12.562 1 97.38 89 GLU B CA 1
ATOM 1456 C C . GLU B 1 89 ? 7.492 5.453 -12.055 1 97.38 89 GLU B C 1
ATOM 1458 O O . GLU B 1 89 ? 8.062 4.699 -12.852 1 97.38 89 GLU B O 1
ATOM 1463 N N . GLU B 1 90 ? 7.508 5.309 -10.773 1 97.81 90 GLU B N 1
ATOM 1464 C CA . GLU B 1 90 ? 8.203 4.156 -10.203 1 97.81 90 GLU B CA 1
ATOM 1465 C C . GLU B 1 90 ? 7.539 2.85 -10.633 1 97.81 90 GLU B C 1
ATOM 1467 O O . GLU B 1 90 ? 8.227 1.875 -10.945 1 97.81 90 GLU B O 1
ATOM 1472 N N . PHE B 1 91 ? 6.246 2.814 -10.648 1 97.25 91 PHE B N 1
ATOM 1473 C CA . PHE B 1 91 ? 5.531 1.624 -11.094 1 97.25 91 PHE B CA 1
ATOM 1474 C C . PHE B 1 91 ? 5.766 1.373 -12.578 1 97.25 91 PHE B C 1
ATOM 1476 O O . PHE B 1 91 ? 5.891 0.224 -13.008 1 97.25 91 PHE B O 1
ATOM 1483 N N . LYS B 1 92 ? 5.785 2.408 -13.352 1 94.06 92 LYS B N 1
ATOM 1484 C CA . LYS B 1 92 ? 6 2.266 -14.789 1 94.06 92 LYS B CA 1
ATOM 1485 C C . LYS B 1 92 ? 7.379 1.683 -15.078 1 94.06 92 LYS B C 1
ATOM 1487 O O . LYS B 1 92 ? 7.543 0.911 -16.031 1 94.06 92 LYS B O 1
ATOM 1492 N N . LYS B 1 93 ? 8.359 2.037 -14.242 1 92.56 93 LYS B N 1
ATOM 1493 C CA . LYS B 1 93 ? 9.711 1.508 -14.398 1 92.56 93 LYS B CA 1
ATOM 1494 C C . LYS B 1 93 ? 9.742 0.001 -14.156 1 92.56 93 LYS B C 1
ATOM 1496 O O . LYS B 1 93 ? 10.562 -0.709 -14.734 1 92.56 93 LYS B O 1
ATOM 1501 N N . ARG B 1 94 ? 8.805 -0.467 -13.414 1 83.94 94 ARG B N 1
ATOM 1502 C CA . ARG B 1 94 ? 8.797 -1.865 -12.992 1 83.94 94 ARG B CA 1
ATOM 1503 C C . ARG B 1 94 ? 7.973 -2.721 -13.953 1 83.94 94 ARG B C 1
ATOM 1505 O O . ARG B 1 94 ? 8.047 -3.951 -13.914 1 83.94 94 ARG B O 1
ATOM 1512 N N . MET B 1 95 ? 7.098 -2.092 -14.648 1 76.5 95 MET B N 1
ATOM 1513 C CA . MET B 1 95 ? 6.297 -2.797 -15.641 1 76.5 95 MET B CA 1
ATOM 1514 C C . MET B 1 95 ? 7.066 -2.943 -16.953 1 76.5 95 MET B C 1
ATOM 1516 O O . MET B 1 95 ? 6.637 -3.67 -17.844 1 76.5 95 MET B O 1
ATOM 1520 N N . LYS B 1 96 ? 8.195 -2.359 -17 1 59.72 96 LYS B N 1
ATOM 1521 C CA . LYS B 1 96 ? 9 -2.494 -18.219 1 59.72 96 LYS B CA 1
ATOM 1522 C C . LYS B 1 96 ? 9.789 -3.801 -18.203 1 59.72 96 LYS B C 1
ATOM 1524 O O . LYS B 1 96 ? 10.094 -4.344 -17.141 1 59.72 96 LYS B O 1
#

Sequence (192 aa):
MNVLKEVYSTIEKRIQEKPEGSYVVKITTDDKKTAVNKICEKVGEEAAEVILAAKDNNKAEIIYESADLIFHTMVLLAKSGITYEELSEEFKKRMKMNVLKEVYSTIEKRIQEKPEGSYVVKITTDDKKTAVNKICEKVGEEAAEVILAAKDNNKAEIIYESADLIFHTMVLLAKSGITYEELSEEFKKRMK

Radius of gyration: 16.04 Å; Cα contacts (8 Å, |Δi|>4): 214; chains: 2; bounding box: 34×49×39 Å

Secondary structure (DSSP, 8-state):
--HHHHHHHHHHHHHHH--TT-HHHHHTS-SSS-HHHHHHHHHHHHHHHHHHHHHTT-HHHHHHHHHHHHHHHHHHHHHTT--HHHHHHHHHHHH-/--HHHHHHHHHHHHHHH--TT-HHHHHTS-SSS-HHHHHHHHHHHHHHHHHHHHHTT-HHHHHHHHHHHHHHHHHHHHHTT--HHHHHHHHHHHH-

Foldseek 3Di:
DPVLLVLLVVLLVCCVVVDPPDPLNVLLPDDVHHSLVSLVVQLVVLVVQLVVCVVVVPVVSNVVSVVSNSNSVSSNCSSVVHHPVNVVVVVVVVVD/DPVLLVLLVVLLVCCVVVDPPDPLNVLLPDDVHHSLVSLVVQLVVLVVQLVVCVVVVPVVSNVVSVVSNSNSVSSNCSSVVHHPVNVVVVVVVVVD

Nearest PDB structures (foldseek):
  1yvw-assembly1_A  TM=9.355E-01  e=1.314E-05  Bacillus cereus
  6j2l-assembly1_A  TM=9.052E-01  e=4.550E-04  Shigella flexneri
  6j22-assembly1_A  TM=9.085E-01  e=7.491E-04  Shigella flexneri
  6j2l-assembly1_B  TM=8.333E-01  e=3.342E-03  Shigella flexneri
  1yxb-assembly1_C  TM=8.746E-01  e=1.967E-02  Streptomyces coelicolor

InterPro domains:
  IPR008179 Phosphoribosyl-ATP pyrophosphohydrolase [MF_01020] (1-91)
  IPR008179 Phosphoribosyl-ATP pyrophosphohydrolase [TIGR03188] (4-90)
  IPR008179 Phosphoribosyl-ATP pyrophosphohydrolase [cd11534] (4-90)
  IPR021130 Phosphoribosyl-ATP pyrophosphohydrolase-like [PF01503] (4-94)

Organism: Methanococcus maripaludis (strain C5 / ATCC BAA-1333) (NCBI:txid402880)